Protein AF-A0A2V5XGI0-F1 (afdb_monomer)

Nearest PDB structures (foldseek):
  2g3f-assembly1_A  TM=9.863E-01  e=1.903E-21  Bacillus subtilis
  2puz-assembly1_A  TM=9.674E-01  e=2.578E-21  Agrobacterium fabrum str. C58
  2oof-assembly1_A  TM=9.465E-01  e=1.171E-21  unidentified
  6j4t-assembly1_A  TM=7.781E-01  e=1.339E-04  Arabidopsis thaliana
  6ijm-assembly1_A  TM=7.666E-01  e=9.931E-04  Arabidopsis thaliana

Secondary structure (DSSP, 8-state):
-HHHHHHTT--SEE--EE-TTSB-HHHHHHHHHHHHHTT-EE--EESSSS--SHHHHHHHHT-SEEEE-SS--HHHHHHHHHHTPEEEE-HHHHHHTT------HHHHHHTT---EE-----SSS-----HHHHHHHHHHTS---HHHHHHHHTHHHHHHTT-TTTSSS--TTS---EEEES-SSTTHHHHS-SS--EEEEEETTEEEEE---------

Radius of gyration: 18.29 Å; Cα contacts (8 Å, |Δi|>4): 440; chains: 1; bounding box: 56×33×46 Å

Foldseek 3Di:
DLLVCLVVVVAQADEDEDDPPGQALVSRLVRRVVNVVSVHAYEYAAQQPHNRVGLLSCLVSLHQEHERQLHPDPVSLVSCLVSLHAYEFALQLCVQVVHLRGHQVVVSVVSVHLYAYAQPCDDPRHVDRDLLQRLLSCCPRNVDQSVSSLQRHFLSVCVSVVRSQATRDDDPPHFPWDFDFPDPDSSVSNVDPDDGRTQFTDGSNHTPDGDHDDPDPPD

Sequence (219 aa):
MLPRVAKEKLAEFCDVFCEQGYFDIEQSKEILTAAKKLGLRLRIHADQMTNSGGAKLAAELKATTADHLEKTDERGIAAMKSARVQPVLLPGSVYALGSTCYPRAREMIEAGLAVVIATDFNPGSSPSPSMPMMLSLACTQMRMSPAEALTASTINAAYTLGRGDKIGSLEPGKLANFSIFDCEDYRELAYWFGFSQADSVYVRGERGWSGGLRPSAKN

Structure (mmCIF, N/CA/C/O backbone):
data_AF-A0A2V5XGI0-F1
#
_entry.id   AF-A0A2V5XGI0-F1
#
loop_
_atom_site.group_PDB
_atom_site.id
_atom_site.type_symbol
_atom_site.label_atom_id
_atom_site.label_alt_id
_atom_site.label_comp_id
_atom_site.label_asym_id
_atom_site.label_entity_id
_atom_site.label_seq_id
_atom_site.pdbx_PDB_ins_code
_atom_site.Cartn_x
_atom_site.Cartn_y
_atom_site.Cartn_z
_atom_site.occupancy
_atom_site.B_iso_or_equiv
_atom_site.auth_seq_id
_atom_site.auth_comp_id
_atom_site.auth_asym_id
_atom_site.auth_atom_id
_atom_site.pdbx_PDB_model_num
ATOM 1 N N . MET A 1 1 ? -18.641 16.808 7.790 1.00 92.69 1 MET A N 1
ATOM 2 C CA . MET A 1 1 ? -17.973 16.483 6.507 1.00 92.69 1 MET A CA 1
ATOM 3 C C . MET A 1 1 ? -18.502 15.187 5.885 1.00 92.69 1 MET A C 1
ATOM 5 O O . MET A 1 1 ? -19.098 15.264 4.818 1.00 92.69 1 MET A O 1
ATOM 9 N N . LEU A 1 2 ? -18.347 14.026 6.543 1.00 96.69 2 LEU A N 1
ATOM 10 C CA . LEU A 1 2 ? -18.659 12.703 5.966 1.00 96.69 2 LEU A CA 1
ATOM 11 C C . LEU A 1 2 ? -20.050 12.554 5.309 1.00 96.69 2 LEU A C 1
ATOM 13 O O . LEU A 1 2 ? -20.097 12.020 4.201 1.00 96.69 2 LEU A O 1
ATOM 17 N N . PRO A 1 3 ? -21.171 13.059 5.877 1.00 97.31 3 PRO A N 1
ATOM 18 C CA . PRO A 1 3 ? -22.481 12.917 5.231 1.00 97.31 3 PRO A CA 1
ATOM 19 C C . PRO A 1 3 ? -22.551 13.556 3.839 1.00 97.31 3 PRO A C 1
ATOM 21 O O . PRO A 1 3 ? -23.194 13.019 2.942 1.00 97.31 3 PRO A O 1
ATOM 24 N N . ARG A 1 4 ? -21.857 14.685 3.641 1.00 97.94 4 ARG A N 1
ATOM 25 C CA . ARG A 1 4 ? -21.791 15.365 2.343 1.00 97.94 4 ARG A CA 1
ATOM 26 C C . ARG A 1 4 ? -20.950 14.571 1.345 1.00 97.94 4 ARG A C 1
ATOM 28 O O . ARG A 1 4 ? -21.416 14.338 0.238 1.00 97.94 4 ARG A O 1
ATOM 35 N N . VAL A 1 5 ? -19.772 14.097 1.764 1.00 98.19 5 VAL A N 1
ATOM 36 C CA . VAL A 1 5 ? -18.878 13.249 0.948 1.00 98.19 5 VAL A CA 1
ATOM 37 C C . VAL A 1 5 ? -19.607 12.002 0.448 1.00 98.19 5 VAL A C 1
ATOM 39 O O . VAL A 1 5 ? -19.528 11.682 -0.735 1.00 98.19 5 VAL A O 1
ATOM 42 N N . ALA A 1 6 ? -20.361 11.337 1.328 1.00 97.25 6 ALA A N 1
ATOM 43 C CA . ALA A 1 6 ? -21.137 10.153 0.976 1.00 97.25 6 ALA A CA 1
ATOM 44 C C . ALA A 1 6 ? -22.306 10.483 0.033 1.00 97.25 6 ALA A C 1
ATOM 46 O O . ALA A 1 6 ? -22.467 9.832 -0.998 1.00 97.25 6 ALA A O 1
ATOM 47 N N . LYS A 1 7 ? -23.092 11.527 0.342 1.00 97.69 7 LYS A N 1
ATOM 48 C CA . LYS A 1 7 ? -24.232 11.956 -0.488 1.00 97.69 7 LYS A CA 1
ATOM 49 C C . LYS A 1 7 ? -23.800 12.345 -1.905 1.00 97.69 7 LYS A C 1
ATOM 51 O O . LYS A 1 7 ? -24.475 11.986 -2.866 1.00 97.69 7 LYS A O 1
ATOM 56 N N . GLU A 1 8 ? -22.692 13.070 -2.026 1.00 98.25 8 GLU A N 1
ATOM 57 C CA . GLU A 1 8 ? -22.145 13.549 -3.302 1.00 98.25 8 GLU A CA 1
ATOM 58 C C . GLU A 1 8 ? -21.217 12.520 -3.981 1.00 98.25 8 GLU A C 1
ATOM 60 O O . GLU A 1 8 ? -20.741 12.770 -5.083 1.00 98.2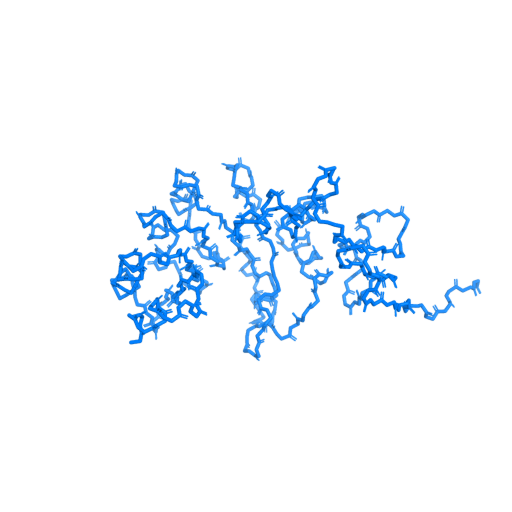5 8 GLU A O 1
ATOM 65 N N . LYS A 1 9 ? -20.990 11.348 -3.361 1.00 97.75 9 LYS A N 1
ATOM 66 C CA . LYS A 1 9 ? -20.127 10.260 -3.864 1.00 97.75 9 LYS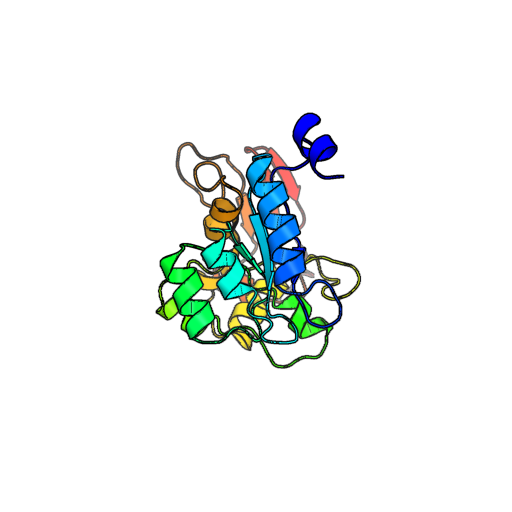 A CA 1
ATOM 67 C C . LYS A 1 9 ? -18.705 10.717 -4.214 1.00 97.75 9 LYS A C 1
ATOM 69 O O . LYS A 1 9 ? -18.132 10.284 -5.211 1.00 97.75 9 LYS A O 1
ATOM 74 N N . LEU A 1 10 ? -18.129 11.577 -3.377 1.00 98.25 10 LEU A N 1
ATOM 75 C CA . LEU A 1 10 ? -16.801 12.156 -3.611 1.00 98.25 10 LEU A CA 1
ATOM 76 C C . LEU A 1 10 ? -15.646 11.219 -3.223 1.00 98.25 10 LEU A C 1
ATOM 78 O O . LEU A 1 10 ? -14.506 11.479 -3.594 1.00 98.25 10 LEU A O 1
ATOM 82 N N . ALA A 1 11 ? -15.918 10.152 -2.469 1.00 98.19 11 ALA A N 1
ATOM 83 C CA . ALA A 1 11 ? -14.909 9.194 -2.029 1.00 98.19 11 ALA A CA 1
ATOM 84 C C . ALA A 1 11 ? -15.461 7.765 -1.995 1.00 98.19 11 ALA A C 1
ATOM 86 O O . ALA A 1 11 ? -16.641 7.542 -1.727 1.00 98.19 11 ALA A O 1
ATOM 87 N N . GLU A 1 12 ? -14.578 6.792 -2.227 1.00 98.19 12 GLU A N 1
ATOM 88 C CA . GLU A 1 12 ? -14.874 5.361 -2.075 1.00 98.19 12 GLU A CA 1
ATOM 89 C C . GLU A 1 12 ? -14.460 4.814 -0.700 1.00 98.19 12 GLU A C 1
ATOM 91 O O . GLU A 1 12 ? -14.999 3.803 -0.243 1.00 98.19 12 GLU A O 1
ATOM 96 N N . PHE A 1 13 ? -13.488 5.471 -0.062 1.00 98.56 13 PHE A N 1
ATOM 97 C CA . PHE A 1 13 ? -12.905 5.083 1.215 1.00 98.56 13 PHE A CA 1
ATOM 98 C C . PHE A 1 13 ? -12.880 6.264 2.190 1.00 98.56 13 PHE A C 1
ATOM 100 O O . PHE A 1 13 ? -12.819 7.420 1.774 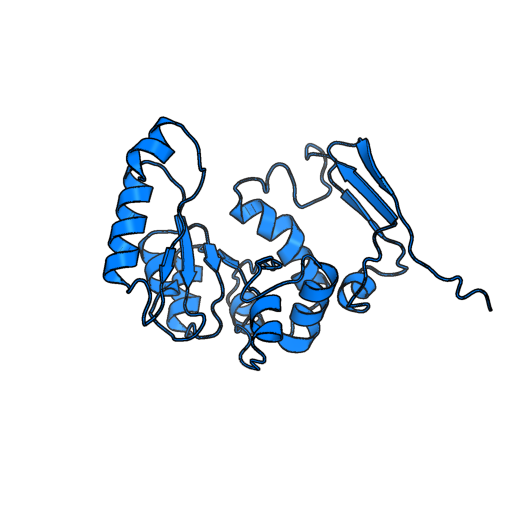1.00 98.56 13 PHE A O 1
ATOM 107 N N . CYS A 1 14 ? -12.884 5.955 3.482 1.00 98.69 14 CYS A N 1
ATOM 108 C CA . CYS A 1 14 ? -12.484 6.852 4.555 1.00 98.69 14 CYS A CA 1
ATOM 109 C C . CYS A 1 14 ? -11.223 6.293 5.211 1.00 98.69 14 CYS A C 1
ATOM 111 O O . CYS A 1 14 ? -11.145 5.087 5.451 1.00 98.69 14 CYS A O 1
ATOM 113 N N . ASP A 1 15 ? -10.283 7.177 5.511 1.00 98.69 15 ASP A N 1
ATOM 114 C CA . ASP A 1 15 ? -9.021 6.872 6.179 1.00 98.69 15 ASP A CA 1
ATOM 115 C C . ASP A 1 15 ? -8.880 7.754 7.427 1.00 98.69 15 ASP A C 1
ATOM 117 O O . ASP A 1 15 ? -9.550 8.788 7.538 1.00 98.69 15 ASP A O 1
ATOM 121 N N . VAL A 1 16 ? -8.041 7.338 8.368 1.00 98.50 16 VAL A N 1
ATOM 122 C CA . VAL A 1 16 ? -7.693 8.094 9.572 1.00 98.50 16 VAL A CA 1
ATOM 123 C C . VAL A 1 16 ? -6.250 7.798 9.956 1.00 98.50 16 VAL A C 1
ATOM 125 O O . VAL A 1 16 ? -5.774 6.673 9.809 1.00 98.50 16 VAL A O 1
ATOM 128 N N . PHE A 1 17 ? -5.567 8.811 10.481 1.00 98.62 17 PHE A N 1
ATOM 129 C CA . PHE A 1 17 ? -4.242 8.651 11.058 1.00 98.62 17 PHE A CA 1
ATOM 130 C C . PHE A 1 17 ? -4.342 8.353 12.553 1.00 98.62 17 PHE A C 1
ATOM 132 O O . PHE A 1 17 ? -4.531 9.270 13.354 1.00 98.62 17 PHE A O 1
ATOM 139 N N . CYS A 1 18 ? -4.275 7.065 12.897 1.00 98.56 18 CYS A N 1
ATOM 140 C CA . CYS A 1 18 ? -4.408 6.569 14.263 1.00 98.56 18 CYS A CA 1
ATOM 141 C C . CYS A 1 18 ? -3.032 6.473 14.925 1.00 98.56 18 CYS A C 1
ATOM 143 O O . CYS A 1 18 ? -2.321 5.478 14.758 1.00 98.56 18 CYS A O 1
ATOM 145 N N . GLU A 1 19 ? -2.666 7.503 15.680 1.00 97.75 19 GLU A N 1
ATOM 146 C CA . GLU A 1 19 ? -1.331 7.650 16.253 1.00 97.75 19 GLU A CA 1
ATOM 147 C C . GLU A 1 19 ? -1.349 8.547 17.498 1.00 97.75 19 GLU A C 1
ATOM 149 O O . GLU A 1 19 ? -2.151 9.481 17.619 1.00 97.75 19 GLU A O 1
ATOM 154 N N . GLN A 1 20 ? -0.425 8.295 18.425 1.00 94.31 20 GLN A N 1
ATOM 155 C CA . GLN A 1 20 ? -0.255 9.113 19.619 1.00 94.31 20 GLN A CA 1
ATOM 156 C C . GLN A 1 20 ? 0.053 10.573 19.244 1.00 94.31 20 GLN A C 1
ATOM 158 O O . GLN A 1 20 ? 0.993 10.863 18.510 1.00 94.31 20 GLN A O 1
ATOM 163 N N . GLY A 1 21 ? -0.731 11.510 19.787 1.00 94.75 21 GLY A N 1
ATOM 164 C CA . GLY A 1 21 ? -0.610 12.942 19.482 1.00 94.75 21 GLY A CA 1
ATOM 165 C C . GLY A 1 21 ? -1.401 13.403 18.252 1.00 94.75 21 GLY A C 1
ATOM 166 O O . GLY A 1 21 ? -1.418 14.601 17.973 1.00 94.75 21 GLY A O 1
ATOM 167 N N . TYR A 1 22 ? -2.082 12.483 17.562 1.00 96.62 22 TYR A N 1
ATOM 168 C CA . TYR A 1 22 ? -2.997 12.759 16.453 1.00 96.62 22 TYR A CA 1
ATOM 169 C C . TYR A 1 22 ? -4.412 12.301 16.831 1.00 96.62 22 TYR A C 1
ATOM 171 O O . TYR A 1 22 ? -4.952 12.807 17.815 1.00 96.62 22 TYR A O 1
ATOM 179 N N . PHE A 1 23 ? -5.018 11.367 16.088 1.00 98.25 23 PHE A N 1
ATOM 180 C CA . PHE A 1 23 ? -6.246 10.709 16.529 1.00 98.25 23 PHE A CA 1
ATOM 181 C C . PHE A 1 23 ? -5.903 9.461 17.334 1.00 98.25 23 PHE A C 1
ATOM 183 O O . PHE A 1 23 ? -5.203 8.574 16.844 1.00 98.25 23 PHE A O 1
ATOM 190 N N . ASP A 1 24 ? -6.427 9.371 18.553 1.00 97.69 24 ASP A N 1
ATOM 191 C CA . ASP A 1 24 ? -6.322 8.147 19.344 1.00 97.69 24 ASP A CA 1
ATOM 192 C C . ASP A 1 24 ? -7.250 7.035 18.807 1.00 97.69 24 ASP A C 1
ATOM 194 O O . ASP A 1 24 ? -7.963 7.199 17.808 1.00 97.69 24 ASP A O 1
ATOM 198 N N . ILE A 1 25 ? -7.229 5.870 19.459 1.00 98.00 25 ILE A N 1
ATOM 199 C CA . ILE A 1 25 ? -8.031 4.706 19.059 1.00 98.00 25 ILE A CA 1
ATOM 200 C C . ILE A 1 25 ? -9.533 4.987 19.113 1.00 98.00 25 ILE A C 1
ATOM 202 O O . ILE A 1 25 ? -10.251 4.582 18.198 1.00 98.00 25 ILE A O 1
ATOM 206 N N . GLU A 1 26 ? -10.022 5.675 20.144 1.00 98.25 26 GLU A N 1
ATOM 207 C CA . GLU A 1 26 ? -11.457 5.918 20.315 1.00 98.25 26 GLU A CA 1
ATOM 208 C C . GLU A 1 26 ? -11.960 6.940 19.290 1.00 98.25 26 GLU A C 1
ATOM 210 O O . GLU A 1 26 ? -12.985 6.718 18.640 1.00 98.25 26 GLU A O 1
ATOM 215 N N . GLN A 1 27 ? -11.187 7.999 19.046 1.00 98.56 27 GLN A N 1
ATOM 216 C CA . GLN A 1 27 ? -11.469 8.983 17.999 1.00 98.56 27 GLN A CA 1
ATOM 217 C C . GLN A 1 27 ? -11.434 8.347 16.604 1.00 98.56 27 GLN A C 1
ATOM 219 O O . GLN A 1 27 ? -12.346 8.543 15.794 1.00 98.56 27 GLN A O 1
ATOM 224 N N . SER A 1 28 ? -10.413 7.532 16.327 1.00 98.69 28 SER A N 1
ATOM 225 C CA . SER A 1 28 ? -10.293 6.793 15.065 1.00 98.69 28 SER A CA 1
ATOM 226 C C . SER A 1 28 ? -11.478 5.848 14.864 1.00 98.69 28 SER A C 1
ATOM 228 O O . SER A 1 28 ? -12.064 5.789 13.777 1.00 98.69 28 SER A O 1
ATOM 230 N N . LYS A 1 29 ? -11.894 5.150 15.925 1.00 98.75 29 LYS A N 1
ATOM 231 C CA . LYS A 1 29 ? -13.055 4.257 15.919 1.00 98.75 29 LYS A CA 1
ATOM 232 C C . LYS A 1 29 ? -14.350 5.007 15.646 1.00 98.75 29 LYS A C 1
ATOM 234 O O . LYS A 1 29 ? -15.160 4.521 14.851 1.00 98.75 29 LYS A O 1
ATOM 239 N N . GLU A 1 30 ? -14.550 6.170 16.258 1.00 98.62 30 GLU A N 1
ATOM 240 C CA . GLU A 1 30 ? -15.724 7.014 16.026 1.00 98.62 30 GLU A CA 1
ATOM 241 C C . GLU A 1 30 ? -15.818 7.433 14.550 1.00 98.62 30 GLU A C 1
ATOM 243 O O . GLU A 1 30 ? -16.843 7.187 13.900 1.00 98.62 30 GLU A O 1
ATOM 248 N N . ILE A 1 31 ? -14.728 7.980 13.997 1.00 98.62 31 ILE A N 1
ATOM 249 C CA . ILE A 1 31 ? -14.648 8.444 12.602 1.00 98.62 31 ILE A CA 1
ATOM 250 C C . ILE A 1 31 ? -14.938 7.296 11.630 1.00 98.62 31 ILE A C 1
ATOM 252 O O . ILE A 1 31 ? -15.829 7.404 10.778 1.00 98.62 31 ILE A O 1
ATOM 256 N N . LEU A 1 32 ? -14.224 6.176 11.769 1.00 98.75 32 LEU A N 1
ATOM 257 C CA . LEU A 1 32 ? -14.354 5.038 10.859 1.00 98.75 32 LEU A CA 1
ATOM 258 C C . LEU A 1 32 ? -15.720 4.351 10.993 1.00 98.75 32 LEU A C 1
ATOM 260 O O . LEU A 1 32 ? -16.306 3.935 9.991 1.00 98.75 32 LEU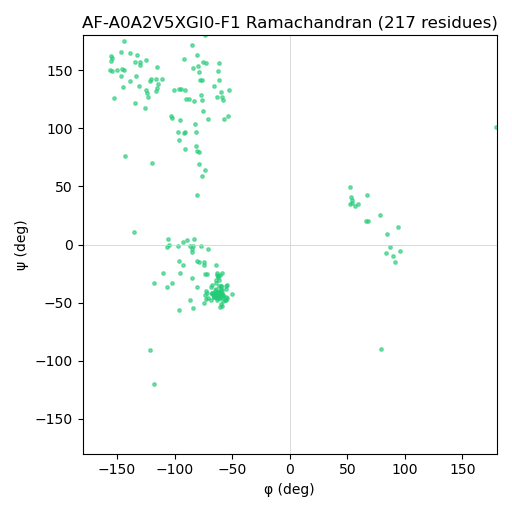 A O 1
ATOM 264 N N . THR A 1 33 ? -16.289 4.285 12.199 1.00 98.75 33 THR A N 1
ATOM 265 C CA . THR A 1 33 ? -17.646 3.754 12.403 1.00 98.75 33 THR A CA 1
ATOM 266 C C . THR A 1 33 ? -18.695 4.639 11.733 1.00 98.75 33 THR A C 1
ATOM 268 O O . THR A 1 33 ? -19.611 4.123 11.084 1.00 98.75 33 THR A O 1
ATOM 271 N N . ALA A 1 34 ? -18.570 5.965 11.844 1.00 98.56 34 ALA A N 1
ATOM 272 C CA . ALA A 1 34 ? -19.460 6.902 11.163 1.00 98.56 34 ALA A CA 1
ATOM 273 C C . ALA A 1 34 ? -19.345 6.783 9.633 1.00 98.56 34 ALA A C 1
ATOM 275 O O . ALA A 1 34 ? -20.365 6.709 8.945 1.00 98.56 34 ALA A O 1
ATOM 276 N N . ALA A 1 35 ? -18.124 6.685 9.100 1.00 98.62 35 ALA A N 1
ATOM 277 C CA . ALA A 1 35 ? -17.885 6.483 7.672 1.00 98.62 35 ALA A CA 1
ATOM 278 C C . ALA A 1 35 ? -18.487 5.165 7.159 1.00 98.62 35 ALA A C 1
ATOM 280 O O . ALA A 1 35 ? -19.165 5.151 6.128 1.00 98.62 35 ALA A O 1
ATOM 281 N N . LYS A 1 36 ? -18.321 4.076 7.918 1.00 98.44 36 LYS A N 1
ATOM 282 C CA . LYS A 1 36 ? -18.888 2.761 7.591 1.00 98.44 36 LYS A CA 1
ATOM 283 C C . LYS A 1 36 ? -20.413 2.788 7.529 1.00 98.44 36 LYS A C 1
ATOM 285 O O . LYS A 1 36 ? -20.992 2.226 6.603 1.00 98.44 36 LYS A O 1
ATOM 290 N N . LYS A 1 37 ? -21.074 3.475 8.473 1.00 98.44 37 LYS A N 1
ATOM 291 C CA . LYS A 1 37 ? -22.541 3.665 8.470 1.00 98.44 37 LYS A CA 1
ATOM 292 C C . LYS A 1 37 ? -23.038 4.411 7.228 1.00 98.44 37 LYS A C 1
ATOM 294 O O . LYS A 1 37 ? -24.177 4.212 6.821 1.00 98.44 37 LYS A O 1
ATOM 299 N N . LEU A 1 38 ? -22.190 5.241 6.623 1.00 98.44 38 LEU A N 1
ATOM 300 C CA . LEU A 1 38 ? -22.479 5.982 5.393 1.00 98.44 38 LEU A CA 1
ATOM 301 C C . LEU A 1 38 ? -22.104 5.212 4.113 1.00 98.44 38 LEU A C 1
ATOM 303 O O . LEU A 1 38 ? -22.242 5.754 3.019 1.00 98.44 38 LEU A O 1
ATOM 307 N N . GLY A 1 39 ? -21.647 3.961 4.230 1.00 98.00 39 GLY A N 1
ATOM 308 C CA . GLY A 1 39 ? -21.317 3.097 3.094 1.00 98.00 39 GLY A CA 1
ATOM 309 C C . GLY A 1 39 ? -19.913 3.290 2.516 1.00 98.00 39 GLY A C 1
ATOM 310 O O . GLY A 1 39 ? -19.613 2.718 1.470 1.00 98.00 39 GLY A O 1
ATOM 311 N N . LEU A 1 40 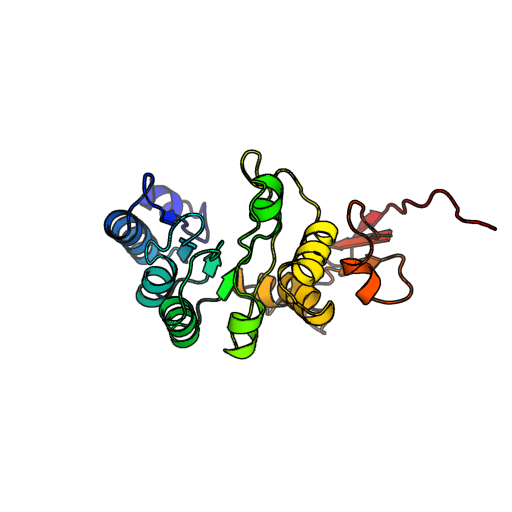? -19.043 4.063 3.175 1.00 98.56 40 LEU A N 1
ATOM 312 C CA . LEU A 1 40 ? -17.639 4.172 2.778 1.00 98.56 40 LEU A CA 1
ATOM 313 C C . LEU A 1 40 ? -16.866 2.924 3.217 1.00 98.56 40 LEU A C 1
ATOM 315 O O . LEU A 1 40 ? -17.070 2.397 4.315 1.00 98.56 40 LEU A O 1
ATOM 319 N N . ARG A 1 41 ? -15.943 2.468 2.368 1.00 98.50 41 ARG A N 1
ATOM 320 C CA . ARG A 1 41 ? -14.955 1.452 2.749 1.00 98.50 41 ARG A CA 1
ATOM 321 C C . ARG A 1 41 ? -13.922 2.077 3.688 1.00 98.50 41 ARG A C 1
ATOM 323 O O . ARG A 1 41 ? -13.732 3.288 3.673 1.00 98.50 41 ARG A O 1
ATOM 330 N N . LEU A 1 42 ? -13.259 1.276 4.513 1.00 98.81 42 LEU A N 1
ATOM 331 C CA . LEU A 1 42 ? -12.350 1.801 5.536 1.00 98.81 42 LEU A CA 1
ATOM 332 C C . LEU A 1 42 ? -10.894 1.480 5.214 1.00 98.81 42 LEU A C 1
ATOM 334 O O . LEU A 1 42 ? -10.595 0.379 4.745 1.00 98.81 42 LEU A O 1
ATOM 338 N N . ARG A 1 43 ? -10.020 2.432 5.513 1.00 98.81 43 ARG A N 1
ATOM 339 C CA . ARG A 1 43 ? -8.561 2.315 5.583 1.00 98.81 43 ARG A CA 1
ATOM 340 C C . ARG A 1 43 ? -8.099 2.968 6.886 1.00 98.81 43 ARG A C 1
ATOM 342 O O . ARG A 1 43 ? -8.894 3.662 7.527 1.00 98.81 43 ARG A O 1
ATOM 349 N N . ILE A 1 44 ? -6.876 2.684 7.308 1.00 98.88 44 ILE A N 1
ATOM 350 C CA . ILE A 1 44 ? -6.302 3.280 8.513 1.00 98.88 44 ILE A CA 1
ATOM 351 C C . ILE A 1 44 ? -4.784 3.322 8.391 1.00 98.88 44 ILE A C 1
ATOM 353 O O . ILE A 1 44 ? -4.154 2.285 8.195 1.00 98.88 44 ILE A O 1
ATOM 357 N N . HIS A 1 45 ? -4.198 4.502 8.566 1.00 98.88 45 HIS A N 1
ATOM 358 C CA . HIS A 1 45 ? -2.772 4.626 8.848 1.00 98.88 45 HIS A CA 1
ATOM 359 C C . HIS A 1 45 ? -2.555 4.225 10.307 1.00 98.88 45 HIS A C 1
ATOM 361 O O . HIS A 1 45 ? -3.092 4.861 11.222 1.00 98.88 45 HIS A O 1
ATOM 367 N N . ALA A 1 46 ? -1.836 3.126 10.508 1.00 98.62 46 ALA A N 1
ATOM 368 C CA . ALA A 1 46 ? -1.785 2.405 11.766 1.00 98.62 46 ALA A CA 1
ATOM 369 C C . ALA A 1 46 ? -0.348 2.106 12.185 1.00 98.62 46 ALA A C 1
ATOM 371 O O . ALA A 1 46 ? 0.466 1.609 11.411 1.00 98.62 46 ALA A O 1
ATOM 372 N N . ASP A 1 47 ? -0.093 2.320 13.470 1.00 98.44 47 ASP A N 1
ATOM 373 C CA . ASP A 1 47 ? 1.103 1.869 14.171 1.00 98.44 47 ASP A CA 1
ATOM 374 C C . ASP A 1 47 ? 2.440 2.293 13.516 1.00 98.44 47 ASP A C 1
ATOM 376 O O . ASP A 1 47 ? 3.396 1.513 13.477 1.00 98.44 47 ASP A O 1
ATOM 380 N N . GLN A 1 48 ? 2.506 3.515 12.978 1.00 98.38 48 GLN A N 1
ATOM 381 C CA . GLN A 1 48 ? 3.676 4.016 12.247 1.00 98.38 48 GLN A CA 1
ATOM 382 C C . GLN A 1 48 ? 4.838 4.372 13.184 1.00 98.38 48 GLN A C 1
ATOM 384 O O . GLN A 1 48 ? 5.986 3.969 12.986 1.00 98.38 48 GLN A O 1
ATOM 389 N N . MET A 1 49 ? 4.555 5.164 14.216 1.00 97.06 49 MET A N 1
ATOM 390 C CA . MET A 1 49 ? 5.547 5.671 15.165 1.00 97.06 49 MET A CA 1
ATOM 391 C C . MET A 1 49 ? 5.442 4.966 16.513 1.00 97.06 49 MET A C 1
ATOM 393 O O . MET A 1 49 ? 6.473 4.670 17.129 1.00 97.06 49 MET A O 1
ATOM 397 N N . THR A 1 50 ? 4.223 4.641 16.948 1.00 97.44 50 THR A N 1
ATOM 398 C CA . THR A 1 50 ? 3.959 3.866 18.170 1.00 97.44 50 THR A CA 1
ATOM 399 C C . THR A 1 50 ? 3.000 2.713 17.894 1.00 97.44 50 THR A C 1
ATOM 401 O O . THR A 1 50 ? 2.228 2.759 16.949 1.00 97.44 50 THR A O 1
ATOM 404 N N . ASN A 1 51 ? 3.010 1.660 18.716 1.00 97.25 51 ASN A N 1
ATOM 405 C CA . ASN A 1 51 ? 1.972 0.626 18.643 1.00 97.25 51 ASN A CA 1
ATOM 406 C C . ASN A 1 51 ? 0.706 1.134 19.351 1.00 97.25 51 ASN A C 1
ATOM 408 O O . ASN A 1 51 ? 0.464 0.807 20.514 1.00 97.25 51 ASN A O 1
ATOM 412 N N . SER A 1 52 ? -0.066 1.967 18.653 1.00 95.44 52 SER A N 1
ATOM 413 C CA . SER A 1 52 ? -1.320 2.542 19.155 1.00 95.44 52 SER A CA 1
ATOM 414 C C . SER A 1 52 ? -2.464 1.520 19.178 1.00 95.44 52 SER A C 1
ATOM 416 O O . SER A 1 52 ? -3.468 1.737 19.850 1.00 95.44 52 SER A O 1
ATOM 418 N N . GLY A 1 53 ? -2.320 0.386 18.484 1.00 97.75 53 GLY A N 1
ATOM 419 C CA . GLY A 1 53 ? -3.362 -0.633 18.336 1.00 97.75 53 GLY A CA 1
ATOM 420 C C . GLY A 1 53 ? -4.193 -0.464 17.062 1.00 97.75 53 GLY A C 1
ATOM 421 O O . GLY A 1 53 ? -5.252 -1.089 16.935 1.00 97.75 53 GLY A O 1
ATOM 422 N N . GLY A 1 54 ? -3.713 0.337 16.104 1.00 98.56 54 GLY A N 1
ATOM 423 C CA . GLY A 1 54 ? -4.416 0.648 14.861 1.00 98.56 54 GLY A CA 1
ATOM 424 C C . GLY A 1 54 ? -4.691 -0.601 14.023 1.00 98.56 54 GLY A C 1
ATOM 425 O O . GLY A 1 54 ? -5.807 -0.777 13.536 1.00 98.56 54 GLY A O 1
ATOM 426 N N . ALA A 1 55 ? -3.744 -1.545 13.950 1.00 98.75 55 ALA A N 1
ATOM 427 C CA . ALA A 1 55 ? -3.952 -2.814 13.245 1.00 98.75 55 ALA A CA 1
ATOM 428 C C . ALA A 1 55 ? -5.101 -3.655 13.844 1.00 98.75 55 ALA A C 1
ATOM 430 O O . ALA A 1 55 ? -5.853 -4.315 13.121 1.00 98.75 55 ALA A O 1
ATOM 431 N N . LYS A 1 56 ? -5.274 -3.618 15.173 1.00 98.81 56 LYS A N 1
ATOM 432 C CA . LYS A 1 56 ? -6.358 -4.334 15.871 1.00 98.81 56 LYS A CA 1
ATOM 433 C C . LYS A 1 56 ? -7.702 -3.650 15.630 1.00 98.81 56 LYS A C 1
ATOM 435 O O . LYS A 1 56 ? -8.685 -4.339 15.364 1.00 98.81 56 LYS A O 1
ATOM 440 N N . LEU A 1 57 ? -7.733 -2.316 15.640 1.00 98.81 57 LEU A N 1
ATOM 441 C CA . LEU A 1 57 ? -8.927 -1.546 15.288 1.00 98.81 57 LEU A CA 1
ATOM 442 C C . LEU A 1 57 ? -9.341 -1.777 13.824 1.00 98.81 57 LEU A C 1
ATOM 444 O O . LEU A 1 57 ? -10.526 -1.970 13.539 1.00 98.81 57 LEU A O 1
ATOM 448 N N . ALA A 1 58 ? -8.373 -1.834 12.905 1.00 98.88 58 ALA A N 1
ATOM 449 C CA . ALA A 1 58 ? -8.604 -2.182 11.504 1.00 98.88 58 ALA A CA 1
ATOM 450 C C . ALA A 1 58 ? -9.329 -3.531 11.387 1.00 98.88 58 ALA A C 1
ATOM 452 O O . ALA A 1 58 ? -10.324 -3.655 10.669 1.00 98.88 58 ALA A O 1
ATOM 453 N N . ALA A 1 59 ? -8.862 -4.533 12.137 1.00 98.81 59 ALA A N 1
ATOM 454 C CA . ALA A 1 59 ? -9.469 -5.856 12.179 1.00 98.81 59 ALA A CA 1
ATOM 455 C C . ALA A 1 59 ? -10.879 -5.838 12.791 1.00 98.81 59 ALA A C 1
ATOM 457 O O . ALA A 1 59 ? -11.802 -6.412 12.206 1.00 98.81 59 ALA A O 1
ATOM 458 N N . GLU A 1 60 ? -11.074 -5.140 13.916 1.00 98.69 60 GLU A N 1
ATOM 459 C CA . GLU A 1 60 ? -12.380 -4.984 14.573 1.00 98.69 60 GLU A CA 1
ATOM 460 C C . GLU A 1 60 ? -13.423 -4.403 13.605 1.00 98.69 60 GLU A C 1
ATOM 462 O O . GLU A 1 60 ? -14.532 -4.928 13.454 1.00 98.69 60 GLU A O 1
ATOM 467 N N . LEU A 1 61 ? -13.051 -3.340 12.891 1.00 98.69 61 LEU A N 1
ATOM 468 C CA . LEU A 1 61 ? -13.945 -2.648 11.969 1.00 98.69 61 LEU A CA 1
ATOM 469 C C . LEU A 1 61 ? -14.014 -3.298 10.583 1.00 98.69 61 LEU A C 1
ATOM 471 O O . LEU A 1 61 ? -14.820 -2.854 9.756 1.00 98.69 61 LEU A O 1
ATOM 475 N N . LYS A 1 62 ? -13.255 -4.376 10.341 1.00 98.50 62 LYS A N 1
ATOM 476 C CA . LYS A 1 62 ? -13.106 -5.031 9.031 1.00 98.50 62 LYS A CA 1
ATOM 477 C C . LYS A 1 62 ? -12.720 -4.022 7.947 1.00 98.50 62 LYS A C 1
ATOM 479 O O . LYS A 1 62 ? -13.382 -3.923 6.910 1.00 98.50 62 LYS A O 1
ATOM 484 N N . ALA A 1 63 ? -11.701 -3.218 8.235 1.00 98.81 63 ALA A N 1
ATOM 485 C CA . ALA A 1 63 ? -11.122 -2.307 7.266 1.00 98.81 63 ALA A CA 1
ATOM 486 C C . ALA A 1 63 ? -10.539 -3.073 6.074 1.00 98.81 63 ALA A C 1
ATOM 488 O O . ALA A 1 63 ? -10.228 -4.259 6.156 1.00 98.81 63 ALA A O 1
ATOM 489 N N . THR A 1 64 ? -10.428 -2.395 4.937 1.00 98.81 64 THR A N 1
ATOM 490 C CA . THR A 1 64 ? -9.821 -2.982 3.739 1.00 98.81 64 THR A CA 1
ATOM 491 C C . THR A 1 64 ? -8.310 -3.080 3.900 1.00 98.81 64 THR A C 1
ATOM 493 O O . THR A 1 64 ? -7.727 -4.119 3.591 1.00 98.81 64 THR A O 1
ATOM 496 N N . THR A 1 65 ? -7.688 -2.025 4.426 1.00 98.88 65 THR A N 1
ATOM 497 C CA . THR A 1 65 ? -6.247 -1.979 4.672 1.00 98.88 65 THR A CA 1
ATOM 498 C C . THR A 1 65 ? -5.924 -1.419 6.046 1.00 98.88 65 THR A C 1
ATOM 500 O O . THR A 1 65 ? -6.742 -0.711 6.641 1.00 98.88 65 THR A O 1
ATOM 503 N N . ALA A 1 66 ? -4.740 -1.782 6.528 1.00 98.88 66 ALA A N 1
ATOM 504 C CA . ALA A 1 66 ? -4.015 -1.046 7.547 1.00 98.88 66 ALA A CA 1
ATOM 505 C C . ALA A 1 66 ? -2.629 -0.725 6.975 1.00 98.88 66 ALA A C 1
ATOM 507 O O . ALA A 1 66 ? -1.970 -1.604 6.411 1.00 98.88 66 ALA A O 1
ATOM 508 N N . ASP A 1 67 ? -2.232 0.532 7.072 1.00 98.88 67 ASP A N 1
ATOM 509 C CA . ASP A 1 67 ? -1.134 1.122 6.316 1.00 98.88 67 ASP A CA 1
ATOM 510 C C . ASP A 1 67 ? -0.022 1.527 7.309 1.00 98.88 67 ASP A C 1
ATOM 512 O O . ASP A 1 67 ? -0.347 1.792 8.465 1.00 98.88 67 ASP A O 1
ATOM 516 N N . HIS A 1 68 ? 1.252 1.567 6.889 1.00 98.75 68 HIS A N 1
ATOM 517 C CA . HIS A 1 68 ? 2.461 1.752 7.730 1.00 98.75 68 HIS A CA 1
ATOM 518 C C . HIS A 1 68 ? 2.932 0.488 8.477 1.00 98.75 68 HIS A C 1
ATOM 520 O O . HIS A 1 68 ? 3.678 -0.311 7.897 1.00 98.75 68 HIS A O 1
ATOM 526 N N . LEU A 1 69 ? 2.450 0.252 9.704 1.00 98.81 69 LEU A N 1
ATOM 527 C CA . LEU A 1 69 ? 2.654 -0.973 10.499 1.00 98.81 69 LEU A CA 1
ATOM 528 C C . LEU A 1 69 ? 4.086 -1.252 11.008 1.00 98.81 69 LEU A C 1
ATOM 530 O O . LEU A 1 69 ? 4.415 -2.392 11.360 1.00 98.81 69 LEU A O 1
ATOM 534 N N . GLU A 1 70 ? 4.952 -0.245 11.084 1.00 98.62 70 GLU A N 1
ATOM 535 C CA . GLU A 1 70 ? 6.333 -0.344 11.579 1.00 98.62 70 GLU A CA 1
ATOM 536 C C . GLU A 1 70 ? 6.389 -0.841 13.032 1.00 98.62 70 GLU A C 1
ATOM 538 O O . GLU A 1 70 ? 7.304 -1.584 13.401 1.00 98.62 70 GLU A O 1
ATOM 543 N N . LYS A 1 71 ? 5.420 -0.443 13.867 1.00 98.62 71 LYS A N 1
ATOM 544 C CA . LYS A 1 71 ? 5.343 -0.801 15.294 1.00 98.62 71 LYS A CA 1
ATOM 545 C C . LYS A 1 71 ? 4.297 -1.858 15.622 1.00 98.62 71 LYS A C 1
ATOM 547 O O . LYS A 1 71 ? 4.178 -2.235 16.789 1.00 98.62 71 LYS A O 1
ATOM 552 N N . THR A 1 72 ? 3.549 -2.358 14.641 1.00 98.62 72 THR A N 1
ATOM 553 C CA . THR A 1 72 ? 2.526 -3.383 14.877 1.00 98.62 72 THR A CA 1
ATOM 554 C C . THR A 1 72 ? 3.145 -4.648 15.472 1.00 98.62 72 THR A C 1
ATOM 556 O O . THR A 1 72 ? 4.117 -5.180 14.934 1.00 98.62 72 THR A O 1
ATOM 559 N N . ASP A 1 73 ? 2.548 -5.163 16.552 1.00 98.31 73 ASP A N 1
ATOM 560 C CA . ASP A 1 73 ? 2.941 -6.407 17.232 1.00 98.31 73 ASP A CA 1
ATOM 561 C C . ASP A 1 73 ? 2.326 -7.677 16.600 1.00 98.31 73 ASP A C 1
ATOM 563 O O . ASP A 1 73 ? 1.501 -7.625 15.687 1.00 98.31 73 ASP A O 1
ATOM 567 N N . GLU A 1 74 ? 2.770 -8.856 17.050 1.00 98.44 74 GLU A N 1
ATOM 568 C CA . GLU A 1 74 ? 2.295 -10.171 16.573 1.00 98.44 74 GLU A CA 1
ATOM 569 C C . GLU A 1 74 ? 0.770 -10.314 16.687 1.00 98.44 74 GLU A C 1
ATOM 571 O O . GLU A 1 74 ? 0.114 -10.901 15.824 1.00 98.44 74 GLU A O 1
ATOM 576 N N . ARG A 1 75 ? 0.179 -9.725 17.734 1.00 98.56 75 ARG A N 1
ATOM 577 C CA . ARG A 1 75 ? -1.272 -9.753 17.954 1.00 98.56 75 ARG A CA 1
ATOM 578 C C . ARG A 1 75 ? -2.000 -8.918 16.900 1.00 98.56 75 ARG A C 1
ATOM 580 O O . ARG A 1 75 ? -3.079 -9.313 16.468 1.00 98.56 75 ARG A O 1
ATOM 587 N N . GLY A 1 76 ? -1.429 -7.790 16.479 1.00 98.69 76 GLY A N 1
ATOM 588 C CA . GLY A 1 76 ? -1.934 -6.973 15.377 1.00 98.69 76 GLY A CA 1
ATOM 589 C C . GLY A 1 76 ? -1.859 -7.701 14.035 1.00 98.69 76 GLY A C 1
ATOM 590 O O . GLY A 1 76 ? -2.854 -7.738 13.313 1.00 98.69 76 GLY A O 1
ATOM 591 N N . ILE A 1 77 ? -0.738 -8.372 13.743 1.00 98.81 77 ILE A N 1
ATOM 592 C CA . ILE A 1 77 ? -0.590 -9.222 12.545 1.00 98.81 77 ILE A CA 1
ATOM 593 C C . ILE A 1 77 ? -1.653 -10.331 12.530 1.00 98.81 77 ILE A C 1
ATOM 595 O O . ILE A 1 77 ? -2.370 -10.496 11.539 1.00 98.81 77 ILE A O 1
ATOM 599 N N . ALA A 1 78 ? -1.815 -11.049 13.644 1.00 98.81 78 ALA A N 1
ATOM 600 C CA . ALA A 1 78 ? -2.817 -12.104 13.772 1.00 98.81 78 ALA A CA 1
ATOM 601 C C . ALA A 1 78 ? -4.254 -11.573 13.608 1.00 98.81 78 ALA A C 1
ATOM 603 O O . ALA A 1 78 ? -5.078 -12.199 12.932 1.00 98.81 78 ALA A O 1
ATOM 604 N N . ALA A 1 79 ? -4.555 -10.401 14.176 1.00 98.81 79 ALA A N 1
ATOM 605 C CA . ALA A 1 79 ? -5.859 -9.758 14.041 1.00 98.81 79 ALA A CA 1
ATOM 606 C C . ALA A 1 79 ? -6.163 -9.397 12.579 1.00 98.81 79 ALA A C 1
ATOM 608 O O . ALA A 1 79 ? -7.229 -9.758 12.071 1.00 98.81 79 ALA A O 1
ATOM 609 N N . MET A 1 80 ? -5.212 -8.767 11.877 1.00 98.75 80 MET A N 1
ATOM 610 C CA . MET A 1 80 ? -5.351 -8.455 10.450 1.00 98.75 80 MET A CA 1
ATOM 611 C C . MET A 1 80 ? -5.595 -9.717 9.621 1.00 98.75 80 MET A C 1
ATOM 613 O O . MET A 1 80 ? -6.503 -9.740 8.788 1.00 98.75 80 MET A O 1
ATOM 617 N N . LYS A 1 81 ? -4.847 -10.796 9.891 1.00 98.62 81 LYS A N 1
ATOM 618 C CA . LYS A 1 81 ? -4.998 -12.070 9.175 1.00 98.62 81 LYS A CA 1
ATOM 619 C C . LYS A 1 81 ? -6.391 -12.662 9.362 1.00 98.62 81 LYS A C 1
ATOM 621 O O . LYS A 1 81 ? -7.018 -13.057 8.378 1.00 98.62 81 LYS A O 1
ATOM 626 N N . SER A 1 82 ? -6.882 -12.686 10.599 1.00 98.50 82 SER A N 1
ATOM 627 C CA . SER A 1 82 ? -8.218 -13.189 10.936 1.00 98.50 82 SER A CA 1
ATOM 628 C C . SER A 1 82 ? -9.327 -12.384 10.244 1.00 98.50 82 SER A C 1
ATOM 630 O O . SER A 1 82 ? -10.248 -12.952 9.653 1.00 98.50 82 SER A O 1
ATOM 632 N N . ALA A 1 83 ? -9.203 -11.055 10.241 1.00 98.50 83 ALA A N 1
ATOM 633 C CA . ALA A 1 83 ? -10.193 -10.151 9.660 1.00 98.50 83 ALA A CA 1
ATOM 634 C C . ALA A 1 83 ? -10.037 -9.918 8.145 1.00 98.50 83 ALA A C 1
ATOM 636 O O . ALA A 1 83 ? -10.888 -9.256 7.552 1.00 98.50 83 ALA A O 1
ATOM 637 N N . ARG A 1 84 ? -8.996 -10.483 7.514 1.00 98.00 84 ARG A N 1
ATOM 638 C CA . ARG A 1 84 ? -8.631 -10.273 6.099 1.00 98.00 84 ARG A CA 1
ATOM 639 C C . ARG A 1 84 ? -8.329 -8.806 5.757 1.00 98.00 84 ARG A C 1
ATOM 641 O O . ARG A 1 84 ? -8.612 -8.363 4.647 1.00 98.00 84 ARG A O 1
ATOM 648 N N . VAL A 1 85 ? -7.738 -8.078 6.701 1.00 98.81 85 VAL A N 1
ATOM 649 C CA . VAL A 1 85 ? -7.199 -6.730 6.470 1.00 98.81 85 VAL A CA 1
ATOM 650 C C . VAL A 1 85 ? -5.867 -6.870 5.737 1.00 98.81 85 VAL A C 1
ATOM 652 O O . VAL A 1 85 ? -5.008 -7.644 6.165 1.00 98.81 85 VAL A O 1
ATOM 655 N N . GLN A 1 86 ? -5.689 -6.153 4.629 1.00 98.62 86 GLN A N 1
ATOM 656 C CA . GLN A 1 86 ? -4.444 -6.205 3.861 1.00 98.62 86 GLN A CA 1
ATOM 657 C C . GLN A 1 86 ? -3.432 -5.182 4.404 1.00 98.62 86 GLN A C 1
ATOM 659 O O . GLN A 1 86 ? -3.767 -3.998 4.474 1.00 98.62 86 GLN A O 1
ATOM 664 N N . PRO A 1 87 ? -2.209 -5.597 4.773 1.00 98.88 87 PRO A N 1
ATOM 665 C CA . PRO A 1 87 ? -1.184 -4.668 5.226 1.00 98.88 87 PRO A CA 1
ATOM 666 C C . PRO A 1 87 ? -0.569 -3.921 4.036 1.00 98.88 87 PRO A C 1
ATOM 668 O O . PRO A 1 87 ? -0.059 -4.550 3.103 1.00 98.88 87 PRO A O 1
ATOM 671 N N . VAL A 1 88 ? -0.605 -2.589 4.075 1.00 98.94 88 VAL A N 1
ATOM 672 C CA . VAL A 1 88 ? 0.048 -1.703 3.099 1.00 98.94 88 VAL A CA 1
ATOM 673 C C . VAL A 1 88 ? 1.314 -1.144 3.732 1.00 98.94 88 VAL A C 1
ATOM 675 O O . VAL A 1 88 ? 1.267 -0.352 4.666 1.00 98.94 88 VAL A O 1
ATOM 678 N N . LEU A 1 89 ? 2.464 -1.580 3.237 1.00 98.94 89 LEU A N 1
ATOM 679 C CA . LEU A 1 89 ? 3.762 -1.230 3.796 1.00 98.94 89 LEU A CA 1
ATOM 680 C C . LEU A 1 89 ? 4.392 -0.122 2.955 1.00 98.94 89 LEU A C 1
ATOM 682 O O . LEU A 1 89 ? 4.414 -0.193 1.721 1.00 98.94 89 LEU A O 1
ATOM 686 N N . LEU A 1 90 ? 4.895 0.901 3.641 1.00 98.81 90 LEU A N 1
ATOM 687 C CA . LEU A 1 90 ? 5.278 2.184 3.053 1.00 98.81 90 LEU A CA 1
ATOM 688 C C . LEU A 1 90 ? 6.777 2.445 3.290 1.00 98.81 90 LEU A C 1
ATOM 690 O O . LEU A 1 90 ? 7.153 3.300 4.084 1.00 98.81 90 LEU A O 1
ATOM 694 N N . PRO A 1 91 ? 7.686 1.697 2.636 1.00 98.62 91 PRO A N 1
ATOM 695 C CA . PRO A 1 91 ? 9.116 1.778 2.940 1.00 98.62 91 PRO A CA 1
ATOM 696 C C . PRO A 1 91 ? 9.733 3.153 2.654 1.00 98.62 91 PRO A C 1
ATOM 698 O O . PRO A 1 91 ? 10.728 3.518 3.280 1.00 98.62 91 PRO A O 1
ATOM 701 N N . GLY A 1 92 ? 9.149 3.919 1.726 1.00 98.25 92 GLY A N 1
ATOM 702 C CA . GLY A 1 92 ? 9.585 5.277 1.412 1.00 98.25 92 GLY A CA 1
ATOM 703 C C . GLY A 1 92 ? 9.514 6.213 2.617 1.00 98.25 92 GLY A C 1
ATOM 704 O O . GLY A 1 92 ? 10.452 6.983 2.827 1.00 98.25 92 GLY A O 1
ATOM 705 N N . SER A 1 93 ? 8.476 6.082 3.456 1.00 98.44 93 SER A N 1
ATOM 706 C CA . SER A 1 93 ? 8.342 6.908 4.658 1.00 98.44 93 SER A CA 1
ATOM 707 C C . SER A 1 93 ? 9.412 6.595 5.692 1.00 98.44 93 SER A C 1
ATOM 709 O O . SER A 1 93 ? 10.004 7.500 6.272 1.00 98.44 93 SER A O 1
ATOM 711 N N . VAL A 1 94 ? 9.714 5.311 5.890 1.00 98.56 94 VAL A N 1
ATOM 712 C CA . VAL A 1 94 ? 10.769 4.873 6.815 1.00 98.56 94 VAL A CA 1
ATOM 713 C C . VAL A 1 94 ? 12.123 5.439 6.386 1.00 98.56 94 VAL A C 1
ATOM 715 O O . VAL A 1 94 ? 12.846 6.001 7.210 1.00 98.56 94 VAL A O 1
ATOM 718 N N . TYR A 1 95 ? 12.428 5.349 5.087 1.00 98.12 95 TYR A N 1
ATOM 719 C CA . TYR A 1 95 ? 13.660 5.875 4.505 1.00 98.12 95 TYR A CA 1
ATOM 720 C C . TYR A 1 95 ? 13.790 7.392 4.686 1.00 98.12 95 TYR A C 1
ATOM 722 O O . TYR A 1 95 ? 14.795 7.866 5.214 1.00 98.12 95 TYR A O 1
ATOM 730 N N . ALA A 1 96 ? 12.784 8.160 4.265 1.00 97.81 96 ALA A N 1
ATOM 731 C CA . ALA A 1 96 ? 12.866 9.619 4.270 1.00 97.81 96 ALA A CA 1
ATOM 732 C C . ALA A 1 96 ? 12.806 10.222 5.686 1.00 97.81 96 ALA A C 1
ATOM 734 O O . ALA A 1 96 ? 13.392 11.277 5.916 1.00 97.81 96 ALA A O 1
ATOM 735 N N . LEU A 1 97 ? 12.204 9.522 6.654 1.00 97.62 97 LEU A N 1
ATOM 736 C CA . LEU A 1 97 ? 12.283 9.875 8.077 1.00 97.62 97 LEU A CA 1
ATOM 737 C C . LEU A 1 97 ? 13.627 9.495 8.731 1.00 97.62 97 LEU A C 1
ATOM 739 O O . LEU A 1 97 ? 13.815 9.745 9.921 1.00 97.62 97 LEU A O 1
ATOM 743 N N . GLY A 1 98 ? 14.559 8.875 7.996 1.00 97.69 98 GLY A N 1
ATOM 744 C CA . GLY A 1 98 ? 15.849 8.424 8.532 1.00 97.69 98 GLY A CA 1
ATOM 745 C C . GLY A 1 98 ? 15.726 7.295 9.561 1.00 97.69 98 GLY A C 1
ATOM 746 O O . GLY A 1 98 ? 16.633 7.086 10.368 1.00 97.69 98 GLY A O 1
ATOM 747 N N . SER A 1 99 ? 14.600 6.579 9.561 1.00 97.50 99 SER A N 1
ATOM 748 C CA . SER A 1 99 ? 14.332 5.475 10.478 1.00 97.50 99 SER A CA 1
ATOM 749 C C . SER A 1 99 ? 14.951 4.174 9.963 1.00 97.50 99 SER A C 1
ATOM 751 O O . SER A 1 99 ? 15.091 3.943 8.764 1.00 97.50 99 SER A O 1
ATOM 753 N N . THR A 1 100 ? 15.292 3.282 10.889 1.00 96.62 100 THR A N 1
ATOM 754 C CA . THR A 1 100 ? 15.733 1.907 10.594 1.00 96.62 100 THR A CA 1
ATOM 755 C C . THR A 1 100 ? 14.665 0.865 10.930 1.00 96.62 100 THR A C 1
ATOM 757 O O . THR A 1 100 ? 14.858 -0.329 10.709 1.00 96.62 100 THR A O 1
ATOM 760 N N . CYS A 1 101 ? 13.523 1.301 11.467 1.00 98.19 101 CYS A N 1
ATOM 761 C CA . CYS A 1 101 ? 12.434 0.434 11.897 1.00 98.19 101 CYS A CA 1
ATOM 762 C C . CYS A 1 101 ? 11.448 0.217 10.745 1.00 98.19 101 CYS A C 1
ATOM 764 O O . CYS A 1 101 ? 10.431 0.897 10.671 1.00 98.19 101 CYS A O 1
ATOM 766 N N . TYR A 1 102 ? 11.756 -0.715 9.845 1.00 98.75 102 TYR A N 1
ATOM 767 C CA . TYR A 1 102 ? 10.845 -1.109 8.767 1.00 98.75 102 TYR A CA 1
ATOM 768 C C . TYR A 1 102 ? 9.753 -2.076 9.265 1.00 98.75 102 TYR A C 1
ATOM 770 O O . TYR A 1 102 ? 9.996 -2.825 10.217 1.00 98.75 102 TYR A O 1
ATOM 778 N N . PRO A 1 103 ? 8.574 -2.128 8.613 1.00 98.31 103 PRO A N 1
ATOM 779 C CA . PRO A 1 103 ? 7.529 -3.082 8.967 1.00 98.31 103 PRO A CA 1
ATOM 780 C C . PRO A 1 103 ? 7.983 -4.533 8.782 1.00 98.31 103 PRO A C 1
ATOM 782 O O . PRO A 1 103 ? 8.768 -4.856 7.884 1.00 98.31 103 PRO A O 1
ATOM 785 N N . ARG A 1 104 ? 7.437 -5.438 9.602 1.00 98.44 104 ARG A N 1
ATOM 786 C CA . ARG A 1 104 ? 7.792 -6.871 9.646 1.00 98.44 104 ARG A CA 1
ATOM 787 C C . ARG A 1 104 ? 7.193 -7.664 8.470 1.00 98.44 104 ARG A C 1
ATOM 789 O O . ARG A 1 104 ? 6.433 -8.610 8.661 1.00 98.44 104 ARG A O 1
ATOM 796 N N . ALA A 1 105 ? 7.536 -7.283 7.238 1.00 98.75 105 ALA A N 1
ATOM 797 C CA . ALA A 1 105 ? 6.946 -7.837 6.016 1.00 98.75 105 ALA A CA 1
ATOM 798 C C . ALA A 1 105 ? 7.115 -9.355 5.896 1.00 98.75 105 ALA A C 1
ATOM 800 O O . ALA A 1 105 ? 6.155 -10.045 5.565 1.00 98.75 105 ALA A O 1
ATOM 801 N N . ARG A 1 106 ? 8.311 -9.881 6.200 1.00 98.50 106 ARG A N 1
ATOM 802 C CA . ARG A 1 106 ? 8.587 -11.325 6.162 1.00 98.50 106 ARG A CA 1
ATOM 803 C C . ARG A 1 106 ? 7.618 -12.113 7.046 1.00 98.50 106 ARG A C 1
ATOM 805 O O . ARG A 1 106 ? 6.998 -13.052 6.565 1.00 98.50 106 ARG A O 1
ATOM 812 N N . GLU A 1 107 ? 7.419 -11.662 8.281 1.00 98.56 107 GLU A N 1
ATOM 813 C CA . GLU A 1 107 ? 6.490 -12.278 9.234 1.00 98.56 107 GLU A CA 1
ATOM 814 C C . GLU A 1 107 ? 5.033 -12.187 8.758 1.00 98.56 107 GLU A C 1
ATOM 816 O O . GLU A 1 107 ? 4.291 -13.164 8.827 1.00 98.56 107 GLU A O 1
ATOM 821 N N . MET A 1 108 ? 4.617 -11.040 8.205 1.00 98.81 108 MET A N 1
ATOM 822 C CA . MET A 1 108 ? 3.271 -10.885 7.641 1.00 98.81 108 MET A CA 1
ATOM 823 C C . MET A 1 108 ? 3.025 -11.839 6.462 1.00 98.81 108 MET A C 1
ATOM 825 O O . MET A 1 108 ? 1.958 -12.452 6.380 1.00 98.81 108 MET A O 1
ATOM 829 N N . ILE A 1 109 ? 4.004 -11.987 5.566 1.00 98.81 109 ILE A N 1
ATOM 830 C CA . ILE A 1 109 ? 3.921 -12.898 4.415 1.00 98.81 109 ILE A CA 1
ATOM 831 C C . ILE A 1 109 ? 3.861 -14.355 4.885 1.00 98.81 109 ILE A C 1
ATOM 833 O O . ILE A 1 109 ? 3.008 -15.105 4.414 1.00 98.81 109 ILE A O 1
ATOM 837 N N . GLU A 1 110 ? 4.703 -14.751 5.841 1.00 98.50 110 GLU A N 1
ATOM 838 C CA . GLU A 1 110 ? 4.708 -16.105 6.417 1.00 98.50 110 GLU A CA 1
ATOM 839 C C . GLU A 1 110 ? 3.406 -16.425 7.168 1.00 98.50 110 GLU A C 1
ATOM 841 O O . GLU A 1 110 ? 2.907 -17.549 7.095 1.00 98.50 110 GLU A O 1
ATOM 846 N N . ALA A 1 111 ? 2.776 -15.424 7.793 1.00 98.31 111 ALA A N 1
ATOM 847 C CA . ALA A 1 111 ? 1.426 -15.532 8.356 1.00 98.31 111 ALA A CA 1
ATOM 848 C C . ALA A 1 111 ? 0.315 -15.614 7.280 1.00 98.31 111 ALA A C 1
ATOM 850 O O . ALA A 1 111 ? -0.873 -15.770 7.592 1.00 98.31 111 ALA A O 1
ATOM 851 N N . GLY A 1 112 ? 0.671 -15.501 5.999 1.00 98.31 112 GLY A N 1
ATOM 852 C CA . GLY A 1 112 ? -0.230 -15.591 4.856 1.00 98.31 112 GLY A CA 1
ATOM 853 C C . GLY A 1 112 ? -1.045 -14.322 4.602 1.00 98.31 112 GLY A C 1
ATOM 854 O O . GLY A 1 112 ? -2.160 -14.423 4.076 1.00 98.31 112 GLY A O 1
ATOM 855 N N . LEU A 1 113 ? -0.571 -13.148 5.024 1.00 98.69 113 LEU A N 1
ATOM 856 C CA . LEU A 1 113 ? -1.172 -11.868 4.644 1.00 98.69 113 LEU A CA 1
ATOM 857 C C . LEU A 1 113 ? -0.757 -11.477 3.222 1.00 98.69 113 LEU A C 1
ATOM 859 O O . LEU A 1 113 ? 0.394 -11.637 2.821 1.00 98.69 113 LEU A O 1
ATOM 863 N N . ALA A 1 114 ? -1.694 -10.901 2.469 1.00 98.38 114 ALA A N 1
ATOM 864 C CA . ALA A 1 114 ? -1.415 -10.319 1.161 1.00 98.38 114 ALA A CA 1
ATOM 865 C C . ALA A 1 114 ? -0.840 -8.904 1.334 1.00 98.38 114 ALA A C 1
ATOM 867 O O . ALA A 1 114 ? -1.588 -7.925 1.308 1.00 98.38 114 ALA A O 1
ATOM 868 N N . VAL A 1 115 ? 0.477 -8.822 1.550 1.00 98.88 115 VAL A N 1
ATOM 869 C CA . VAL A 1 115 ? 1.223 -7.560 1.690 1.00 98.88 115 VAL A CA 1
ATOM 870 C C . VAL A 1 115 ? 1.136 -6.717 0.423 1.00 98.88 115 VAL A C 1
ATOM 872 O O . VAL A 1 115 ? 1.189 -7.243 -0.690 1.00 98.88 115 VAL A O 1
ATOM 875 N N . VAL A 1 116 ? 1.022 -5.404 0.603 1.00 98.94 116 VAL A N 1
ATOM 876 C CA . VAL A 1 116 ? 0.991 -4.393 -0.454 1.00 98.94 116 VAL A CA 1
ATOM 877 C C . VAL A 1 116 ? 2.150 -3.425 -0.260 1.00 98.94 116 VAL A C 1
ATOM 879 O O . VAL A 1 116 ? 2.483 -3.090 0.872 1.00 98.94 116 VAL A O 1
ATOM 882 N N . ILE A 1 117 ? 2.754 -2.973 -1.359 1.00 98.88 117 ILE A N 1
ATOM 883 C CA . ILE A 1 117 ? 3.786 -1.928 -1.356 1.00 98.88 117 ILE A CA 1
ATOM 884 C C . ILE A 1 117 ? 3.257 -0.717 -2.117 1.00 98.88 117 ILE A C 1
ATOM 886 O O . ILE A 1 117 ? 2.753 -0.861 -3.233 1.00 98.88 117 ILE A O 1
ATOM 890 N N . ALA A 1 118 ? 3.402 0.467 -1.527 1.00 98.69 118 ALA A N 1
ATOM 891 C CA . ALA A 1 118 ? 3.080 1.742 -2.157 1.00 98.69 118 ALA A CA 1
ATOM 892 C C . ALA A 1 118 ? 4.151 2.797 -1.840 1.00 98.69 118 ALA A C 1
ATOM 894 O O . ALA A 1 118 ? 4.974 2.618 -0.943 1.00 98.69 118 ALA A O 1
ATOM 895 N N . THR A 1 119 ? 4.150 3.894 -2.601 1.00 98.50 119 THR A N 1
ATOM 896 C CA . THR A 1 119 ? 5.101 5.002 -2.419 1.00 98.50 119 THR A CA 1
ATOM 897 C C . THR A 1 119 ? 4.821 5.850 -1.196 1.00 98.50 119 THR A C 1
ATOM 899 O O . THR A 1 119 ? 5.746 6.498 -0.720 1.00 98.50 119 THR A O 1
ATOM 902 N N . ASP A 1 120 ? 3.570 5.889 -0.731 1.00 98.44 120 ASP A N 1
ATOM 903 C CA . ASP A 1 120 ? 3.102 6.924 0.198 1.00 98.44 120 ASP A CA 1
ATOM 904 C C . ASP A 1 120 ? 3.408 8.339 -0.326 1.00 98.44 120 ASP A C 1
ATOM 906 O O . ASP A 1 120 ? 3.783 9.216 0.432 1.00 98.44 120 ASP A O 1
ATOM 910 N N . PHE A 1 121 ? 3.359 8.572 -1.645 1.00 98.44 121 PHE A N 1
ATOM 911 C CA . PHE A 1 121 ? 3.881 9.823 -2.206 1.00 98.44 121 PHE A CA 1
ATOM 912 C C . PHE A 1 121 ? 3.208 11.061 -1.590 1.00 98.44 121 PHE A C 1
ATOM 914 O O . PHE A 1 121 ? 2.045 11.361 -1.870 1.00 98.44 121 PHE A O 1
ATOM 921 N N . ASN A 1 122 ? 3.961 11.786 -0.763 1.00 98.44 122 ASN A N 1
ATOM 922 C CA . ASN A 1 122 ? 3.484 12.933 -0.005 1.00 98.44 122 ASN A CA 1
ATOM 923 C C . ASN A 1 122 ? 4.656 13.881 0.331 1.00 98.44 122 ASN A C 1
ATOM 925 O O . ASN A 1 122 ? 5.814 13.462 0.335 1.00 98.44 122 ASN A O 1
ATOM 929 N N . PRO A 1 123 ? 4.393 15.170 0.608 1.00 97.00 123 PRO A N 1
ATOM 930 C CA . PRO A 1 123 ? 5.455 16.161 0.786 1.00 97.00 123 PRO A CA 1
ATOM 931 C C . PRO A 1 123 ? 6.213 16.053 2.118 1.00 97.00 123 PRO A C 1
ATOM 933 O O . PRO A 1 123 ? 7.272 16.661 2.246 1.00 97.00 123 PRO A O 1
ATOM 936 N N . GLY A 1 124 ? 5.663 15.356 3.116 1.00 95.75 124 GLY A N 1
ATOM 937 C CA . GLY A 1 124 ? 6.184 15.347 4.483 1.00 95.75 124 GLY A CA 1
ATOM 938 C C . GLY A 1 124 ? 7.089 14.157 4.778 1.00 95.75 124 GLY A C 1
ATOM 939 O O . GLY A 1 124 ? 8.228 14.344 5.195 1.00 95.75 124 GLY A O 1
ATOM 940 N N . SER A 1 125 ? 6.580 12.940 4.580 1.00 96.56 125 SER A N 1
ATOM 941 C CA . SER A 1 125 ? 7.251 11.708 5.003 1.00 96.56 125 SER A CA 1
ATOM 942 C C . SER A 1 125 ? 7.783 10.868 3.852 1.00 96.56 125 SER A C 1
ATOM 944 O O . SER A 1 125 ? 8.731 10.142 4.090 1.00 96.56 125 SER A O 1
ATOM 946 N N . SER A 1 126 ? 7.245 10.952 2.630 1.00 97.94 126 SER A N 1
ATOM 947 C CA . SER A 1 126 ? 7.740 10.165 1.487 1.00 97.94 126 SER A CA 1
ATOM 948 C C . SER A 1 126 ? 7.689 10.960 0.169 1.00 97.94 126 SER A C 1
ATOM 950 O O . SER A 1 126 ? 6.827 10.738 -0.689 1.00 97.94 126 SER A O 1
ATOM 952 N N . PRO A 1 127 ? 8.629 11.903 -0.041 1.00 96.69 127 PRO A N 1
ATOM 953 C CA . PRO A 1 127 ? 8.643 12.794 -1.203 1.00 96.69 127 PRO A CA 1
ATOM 954 C C . PRO A 1 127 ? 9.229 12.123 -2.462 1.00 96.69 127 PRO A C 1
ATOM 956 O O . PRO A 1 127 ? 10.015 12.724 -3.192 1.00 96.69 127 PRO A O 1
ATOM 959 N N . SER A 1 128 ? 8.863 10.866 -2.733 1.00 95.31 128 SER A N 1
ATOM 960 C CA . SER A 1 128 ? 9.306 10.113 -3.912 1.00 95.31 128 SER A CA 1
ATOM 961 C C . SER A 1 128 ? 8.138 9.389 -4.588 1.00 95.31 128 SER A C 1
ATOM 963 O O . SER A 1 128 ? 7.503 8.535 -3.969 1.00 95.31 128 SER A O 1
ATOM 965 N N . PRO A 1 129 ? 7.864 9.654 -5.879 1.00 95.38 129 PRO A N 1
ATOM 966 C CA . PRO A 1 129 ? 6.857 8.914 -6.638 1.00 95.38 129 PRO A CA 1
ATOM 967 C C . PRO A 1 129 ? 7.393 7.585 -7.209 1.00 95.38 129 PRO A C 1
ATOM 969 O O . PRO A 1 129 ? 6.702 6.917 -7.976 1.00 95.38 129 PRO A O 1
ATOM 972 N N . SER A 1 130 ? 8.636 7.201 -6.899 1.00 95.44 130 SER A N 1
ATOM 973 C CA . SER A 1 130 ? 9.326 6.098 -7.574 1.00 95.44 130 SER A CA 1
ATOM 974 C C . SER A 1 130 ? 8.941 4.728 -7.014 1.00 95.44 130 SER A C 1
ATOM 976 O O . SER A 1 130 ? 9.450 4.305 -5.978 1.00 95.44 130 SER A O 1
ATOM 978 N N . MET A 1 131 ? 8.104 3.979 -7.741 1.00 96.00 131 MET A N 1
ATOM 979 C CA . MET A 1 131 ? 7.847 2.566 -7.429 1.00 96.00 131 MET A CA 1
ATOM 980 C C . MET A 1 131 ? 9.110 1.684 -7.479 1.00 96.00 131 MET A C 1
ATOM 982 O O . MET A 1 131 ? 9.270 0.899 -6.548 1.00 96.00 131 MET A O 1
ATOM 986 N N . PRO A 1 132 ? 10.040 1.807 -8.454 1.00 95.19 132 PRO A N 1
ATOM 987 C CA . PRO A 1 132 ? 11.294 1.039 -8.437 1.00 95.19 132 PRO A CA 1
ATOM 988 C C . PRO A 1 132 ? 12.102 1.224 -7.146 1.00 95.19 132 PRO A C 1
ATOM 990 O O . PRO A 1 132 ? 12.627 0.261 -6.588 1.00 95.19 132 PRO A O 1
ATOM 993 N N . MET A 1 133 ? 12.129 2.448 -6.603 1.00 96.69 133 MET A N 1
ATOM 994 C CA . MET A 1 133 ? 12.735 2.703 -5.294 1.00 96.69 133 MET A CA 1
ATOM 995 C C . MET A 1 133 ? 12.016 1.932 -4.175 1.00 96.69 133 MET A C 1
ATOM 997 O O . MET A 1 133 ? 12.683 1.318 -3.346 1.00 96.69 133 MET A O 1
ATOM 1001 N N . MET A 1 134 ? 10.678 1.895 -4.172 1.00 98.19 134 MET A N 1
ATOM 1002 C CA . MET A 1 134 ? 9.911 1.129 -3.177 1.00 98.19 134 MET A CA 1
ATOM 1003 C C . MET A 1 134 ? 10.150 -0.377 -3.283 1.00 98.19 134 MET A C 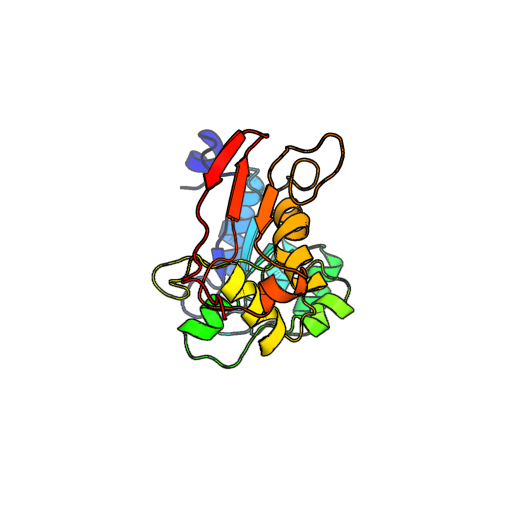1
ATOM 1005 O O . MET A 1 134 ? 10.254 -1.046 -2.257 1.00 98.19 134 MET A O 1
ATOM 1009 N N . LEU A 1 135 ? 10.283 -0.914 -4.501 1.00 98.00 135 LEU A N 1
ATOM 1010 C CA . LEU A 1 135 ? 10.619 -2.325 -4.717 1.00 98.00 135 LEU A CA 1
ATOM 1011 C C . LEU A 1 135 ? 12.007 -2.656 -4.165 1.00 98.00 135 LEU A C 1
ATOM 1013 O O . LEU A 1 135 ? 12.176 -3.675 -3.492 1.00 98.00 135 LEU A O 1
ATOM 1017 N N . SER A 1 136 ? 12.982 -1.777 -4.402 1.00 98.00 136 SER A N 1
ATOM 1018 C CA . SER A 1 136 ? 14.335 -1.938 -3.873 1.00 98.00 136 SER A CA 1
ATOM 1019 C C . SER A 1 136 ? 14.372 -1.892 -2.348 1.00 98.00 136 SER A C 1
ATOM 1021 O O . SER A 1 136 ? 14.969 -2.769 -1.721 1.00 98.00 136 SER A O 1
ATOM 1023 N N . LEU A 1 137 ? 13.673 -0.940 -1.722 1.00 98.25 137 LEU A N 1
ATOM 1024 C CA . LEU A 1 137 ? 13.573 -0.877 -0.262 1.00 98.25 137 LEU A CA 1
ATOM 1025 C C . LEU A 1 137 ? 12.842 -2.099 0.313 1.00 98.25 137 LEU A C 1
ATOM 1027 O O . LEU A 1 137 ? 13.302 -2.680 1.295 1.00 98.25 137 LEU A O 1
ATOM 1031 N N . ALA A 1 138 ? 11.759 -2.551 -0.322 1.00 98.69 138 ALA A N 1
ATOM 1032 C CA . ALA A 1 138 ? 11.049 -3.760 0.091 1.00 98.69 138 ALA A CA 1
ATOM 1033 C C . ALA A 1 138 ? 11.965 -4.998 0.068 1.00 98.69 138 ALA A C 1
ATOM 1035 O O . ALA A 1 138 ? 11.966 -5.804 1.003 1.00 98.69 138 ALA A O 1
ATOM 1036 N N . CYS A 1 139 ? 12.798 -5.137 -0.965 1.00 98.50 139 CYS A N 1
ATOM 1037 C CA . CYS A 1 139 ? 13.719 -6.266 -1.059 1.00 98.50 139 CYS A CA 1
ATOM 1038 C C . CYS A 1 139 ? 14.888 -6.151 -0.070 1.00 98.50 139 CYS A C 1
ATOM 1040 O O . CYS A 1 139 ? 15.196 -7.105 0.646 1.00 98.50 139 CYS A O 1
ATOM 1042 N N . THR A 1 140 ? 15.523 -4.981 0.002 1.00 97.81 140 THR A N 1
ATOM 1043 C CA . THR A 1 140 ? 16.766 -4.786 0.769 1.00 97.81 140 THR A CA 1
ATOM 1044 C C . THR A 1 140 ? 16.535 -4.584 2.265 1.00 97.81 140 THR A C 1
ATOM 1046 O O . THR A 1 140 ? 17.319 -5.083 3.067 1.00 97.81 140 THR A O 1
ATOM 1049 N N . GLN A 1 141 ? 15.460 -3.892 2.652 1.00 98.44 141 GLN A N 1
ATOM 1050 C CA . GLN A 1 141 ? 15.195 -3.512 4.045 1.00 98.44 141 GLN A CA 1
ATOM 1051 C C . GLN A 1 141 ? 14.146 -4.407 4.708 1.00 98.44 141 GLN A C 1
ATOM 1053 O O . GLN A 1 141 ? 14.239 -4.700 5.897 1.00 98.44 141 GLN A O 1
ATOM 1058 N N . MET A 1 142 ? 13.168 -4.893 3.939 1.00 98.62 142 MET A N 1
ATOM 1059 C CA . MET A 1 142 ? 12.048 -5.688 4.465 1.00 98.62 142 MET A CA 1
ATOM 1060 C C . MET A 1 142 ? 12.154 -7.184 4.135 1.00 98.62 142 MET A C 1
ATOM 1062 O O . MET A 1 142 ? 11.261 -7.963 4.475 1.00 98.62 142 MET A O 1
ATOM 1066 N N . ARG A 1 143 ? 13.267 -7.598 3.510 1.00 98.12 143 ARG A N 1
ATOM 1067 C CA . ARG A 1 143 ? 13.588 -8.990 3.154 1.00 98.12 143 ARG A CA 1
ATOM 1068 C C . ARG A 1 143 ? 12.529 -9.648 2.274 1.00 98.12 143 ARG A C 1
ATOM 1070 O O . ARG A 1 143 ? 12.293 -10.848 2.407 1.00 98.12 143 ARG A O 1
ATOM 1077 N N . MET A 1 144 ? 11.868 -8.886 1.409 1.00 98.75 144 MET A N 1
ATOM 1078 C CA . MET A 1 144 ? 10.996 -9.436 0.371 1.00 98.75 144 MET A CA 1
ATOM 1079 C C . MET A 1 144 ? 11.839 -9.957 -0.799 1.00 98.75 144 MET A C 1
ATOM 1081 O O . MET A 1 144 ? 12.910 -9.438 -1.097 1.00 98.75 144 MET A O 1
ATOM 1085 N N . SER A 1 145 ? 11.368 -10.993 -1.477 1.00 98.75 145 SER A N 1
ATOM 1086 C CA . SER A 1 145 ? 11.885 -11.361 -2.792 1.00 98.75 145 SER A CA 1
ATOM 1087 C C . SER A 1 145 ? 11.363 -10.379 -3.850 1.00 98.75 145 SER A C 1
ATOM 1089 O O . SER A 1 145 ? 10.282 -9.803 -3.671 1.00 98.75 145 SER A O 1
ATOM 1091 N N . PRO A 1 146 ? 12.052 -10.231 -4.997 1.00 98.38 146 PRO A N 1
ATOM 1092 C CA . PRO A 1 146 ? 11.548 -9.409 -6.097 1.00 98.38 146 PRO A CA 1
ATOM 1093 C C . PRO A 1 146 ? 10.146 -9.822 -6.571 1.00 98.38 146 PRO A C 1
ATOM 1095 O O . PRO A 1 146 ? 9.325 -8.966 -6.889 1.00 98.38 146 PRO A O 1
ATOM 1098 N N . ALA A 1 147 ? 9.834 -11.124 -6.557 1.00 98.62 147 ALA A N 1
ATOM 1099 C CA . ALA A 1 147 ? 8.515 -11.634 -6.932 1.00 98.62 147 ALA A CA 1
ATOM 1100 C C . ALA A 1 147 ? 7.418 -11.219 -5.934 1.00 98.62 147 ALA A C 1
ATOM 1102 O O . ALA A 1 147 ? 6.333 -10.801 -6.346 1.00 98.62 147 ALA A O 1
ATOM 1103 N N . GLU A 1 148 ? 7.695 -11.281 -4.627 1.00 98.81 148 GLU A N 1
ATOM 1104 C CA . GLU A 1 148 ? 6.767 -10.799 -3.595 1.00 98.81 148 GLU A CA 1
ATOM 1105 C C . GLU A 1 148 ? 6.561 -9.285 -3.702 1.00 98.81 148 GLU A C 1
ATOM 1107 O O . GLU A 1 148 ? 5.424 -8.827 -3.627 1.00 98.81 148 GLU A O 1
ATOM 1112 N N . ALA A 1 149 ? 7.626 -8.508 -3.927 1.00 98.62 149 ALA A N 1
ATOM 1113 C CA . ALA A 1 149 ? 7.536 -7.053 -4.070 1.00 98.62 149 ALA A CA 1
ATOM 1114 C C . ALA A 1 149 ? 6.729 -6.643 -5.316 1.00 98.62 149 ALA A C 1
ATOM 1116 O O . ALA A 1 149 ? 5.877 -5.750 -5.244 1.00 98.62 149 ALA A O 1
ATOM 1117 N N . LEU A 1 150 ? 6.930 -7.330 -6.447 1.00 98.06 150 LEU A N 1
ATOM 1118 C CA . LEU A 1 150 ? 6.148 -7.105 -7.665 1.00 98.06 150 LEU A CA 1
ATOM 1119 C C . LEU A 1 150 ? 4.674 -7.489 -7.466 1.00 98.06 150 LEU A C 1
ATOM 1121 O O . LEU A 1 150 ? 3.781 -6.727 -7.828 1.00 98.06 150 LEU A O 1
ATOM 1125 N N . THR A 1 151 ? 4.400 -8.626 -6.823 1.00 98.69 151 THR A N 1
ATOM 1126 C CA . THR A 1 151 ? 3.028 -9.061 -6.492 1.00 98.69 151 THR A CA 1
ATOM 1127 C C . THR A 1 151 ? 2.336 -8.057 -5.563 1.00 98.69 151 THR A C 1
ATOM 1129 O O . THR A 1 151 ? 1.179 -7.681 -5.782 1.00 98.69 151 THR A O 1
ATOM 1132 N N . ALA A 1 152 ? 3.062 -7.568 -4.555 1.00 98.81 152 ALA A N 1
ATOM 1133 C CA . ALA A 1 152 ? 2.582 -6.594 -3.584 1.00 98.81 152 ALA A CA 1
ATOM 1134 C C . ALA A 1 152 ? 2.229 -5.236 -4.213 1.00 98.81 152 ALA A C 1
ATOM 1136 O O . ALA A 1 152 ? 1.316 -4.559 -3.746 1.00 98.81 152 ALA A O 1
ATOM 1137 N N . SER A 1 153 ? 2.914 -4.850 -5.287 1.00 98.31 153 SER A N 1
ATOM 1138 C CA . SER A 1 153 ? 2.718 -3.573 -5.988 1.00 98.31 153 SER A CA 1
ATOM 1139 C C . SER A 1 153 ? 1.804 -3.658 -7.216 1.00 98.31 153 SER A C 1
ATOM 1141 O O . SER A 1 153 ? 1.530 -2.639 -7.848 1.00 98.31 153 SER A O 1
ATOM 1143 N N . THR A 1 154 ? 1.304 -4.850 -7.554 1.00 98.75 154 THR A N 1
ATOM 1144 C CA . THR A 1 154 ? 0.436 -5.072 -8.719 1.00 98.75 154 THR A CA 1
ATOM 1145 C C . THR A 1 154 ? -0.907 -5.659 -8.290 1.00 98.75 154 THR A C 1
ATOM 1147 O O . THR A 1 154 ? -1.844 -4.920 -7.973 1.00 98.75 154 THR A O 1
ATOM 1150 N N . ILE A 1 155 ? -1.018 -6.985 -8.245 1.00 98.69 155 ILE A N 1
ATOM 1151 C CA . ILE A 1 155 ? -2.283 -7.673 -8.007 1.00 98.69 155 ILE A CA 1
ATOM 1152 C C . ILE A 1 155 ? -2.803 -7.435 -6.586 1.00 98.69 155 ILE A C 1
ATOM 1154 O O . ILE A 1 155 ? -3.987 -7.138 -6.420 1.00 98.69 155 ILE A O 1
ATOM 1158 N N . ASN A 1 156 ? -1.941 -7.456 -5.562 1.00 98.81 156 ASN A N 1
ATOM 1159 C CA . ASN A 1 156 ? -2.387 -7.227 -4.184 1.00 98.81 156 ASN A CA 1
ATOM 1160 C C . ASN A 1 156 ? -2.938 -5.805 -4.018 1.00 98.81 156 ASN A C 1
ATOM 1162 O O . ASN A 1 156 ? -4.020 -5.633 -3.450 1.00 98.81 156 ASN A O 1
ATOM 1166 N N . ALA A 1 157 ? -2.246 -4.806 -4.579 1.00 98.62 157 ALA A N 1
ATOM 1167 C CA . ALA A 1 157 ? -2.685 -3.412 -4.580 1.00 98.62 157 ALA A CA 1
ATOM 1168 C C . ALA A 1 157 ? -4.055 -3.251 -5.262 1.00 98.62 157 ALA A C 1
ATOM 1170 O O . ALA A 1 157 ? -4.956 -2.615 -4.702 1.00 98.62 157 ALA A O 1
ATOM 1171 N N . ALA A 1 158 ? -4.253 -3.895 -6.419 1.00 98.69 158 ALA A N 1
ATOM 1172 C CA . ALA A 1 158 ? -5.527 -3.889 -7.137 1.00 98.69 158 ALA A CA 1
ATOM 1173 C C . ALA A 1 158 ? -6.686 -4.452 -6.294 1.00 98.69 158 ALA A C 1
ATOM 1175 O O . ALA A 1 158 ? -7.792 -3.897 -6.313 1.00 98.69 158 ALA A O 1
ATOM 1176 N N . TYR A 1 159 ? -6.445 -5.512 -5.516 1.00 98.50 159 TYR A N 1
ATOM 1177 C CA . TYR A 1 159 ? -7.452 -6.067 -4.608 1.00 98.50 159 TYR A CA 1
ATOM 1178 C C . TYR A 1 159 ? -7.839 -5.095 -3.487 1.00 98.50 159 TYR A C 1
ATOM 1180 O O . TYR A 1 159 ? -9.038 -4.942 -3.239 1.00 98.50 159 TYR A O 1
ATOM 1188 N N . THR A 1 160 ? -6.896 -4.338 -2.909 1.00 98.00 160 THR A N 1
ATOM 1189 C CA . THR A 1 160 ? -7.245 -3.330 -1.880 1.00 98.00 160 THR A CA 1
ATOM 1190 C C . THR A 1 160 ? -8.168 -2.234 -2.413 1.00 98.00 160 THR A C 1
ATOM 1192 O O . THR A 1 160 ? -8.950 -1.637 -1.675 1.00 98.00 160 THR A O 1
ATOM 1195 N N . LEU A 1 161 ? -8.092 -1.940 -3.713 1.00 97.81 161 LEU A N 1
ATOM 1196 C CA . LEU A 1 161 ? -8.928 -0.933 -4.367 1.00 97.81 161 LEU A CA 1
ATOM 1197 C C . LEU A 1 161 ? -10.288 -1.507 -4.799 1.00 97.81 161 LEU A C 1
ATOM 1199 O O . LEU A 1 161 ? -11.188 -0.762 -5.198 1.00 97.81 161 LEU A O 1
ATOM 1203 N N . GLY A 1 162 ? -10.500 -2.819 -4.663 1.00 97.44 162 GLY A N 1
ATOM 1204 C CA . GLY A 1 162 ? -11.670 -3.523 -5.193 1.00 97.44 162 GLY A CA 1
ATOM 1205 C C . GLY A 1 162 ? -11.673 -3.528 -6.720 1.00 97.44 162 GLY A C 1
ATOM 1206 O O . GLY A 1 162 ? -12.690 -3.196 -7.333 1.00 97.44 162 GLY A O 1
ATOM 1207 N N . ARG A 1 163 ? -10.502 -3.772 -7.319 1.00 98.25 163 ARG A N 1
ATOM 1208 C CA . ARG A 1 163 ? -10.276 -3.789 -8.773 1.00 98.25 163 ARG A CA 1
ATOM 1209 C C . ARG A 1 163 ? -9.433 -4.989 -9.236 1.00 98.25 163 ARG A C 1
ATOM 1211 O O . ARG A 1 163 ? -8.998 -5.004 -10.383 1.00 98.25 163 ARG A O 1
ATOM 1218 N N . GLY A 1 164 ? -9.184 -5.981 -8.374 1.00 98.06 164 GLY A N 1
ATOM 1219 C CA . GLY A 1 164 ? -8.360 -7.160 -8.696 1.00 98.06 164 GLY A CA 1
ATOM 1220 C C . GLY A 1 164 ? -8.938 -8.060 -9.799 1.00 98.06 164 GLY A C 1
ATOM 1221 O O . GLY A 1 164 ? -8.207 -8.826 -10.420 1.00 98.06 164 GLY A O 1
ATOM 1222 N N . ASP A 1 165 ? -10.233 -7.926 -10.090 1.00 97.88 165 ASP A N 1
ATOM 1223 C CA . ASP A 1 165 ? -10.939 -8.542 -11.219 1.00 97.88 165 ASP 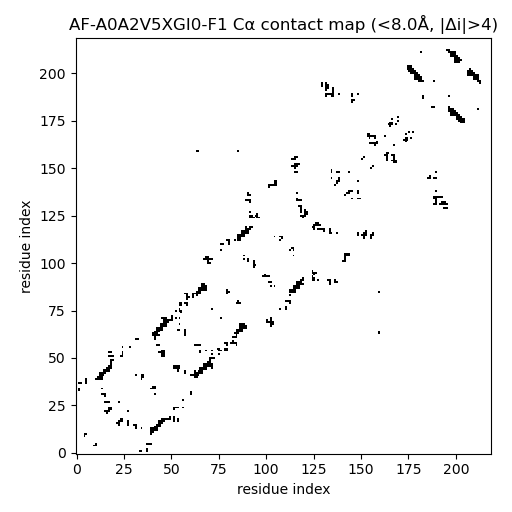A CA 1
ATOM 1224 C C . ASP A 1 165 ? -10.704 -7.809 -12.554 1.00 97.88 165 ASP A C 1
ATOM 1226 O O . ASP A 1 165 ? -10.981 -8.363 -13.612 1.00 97.88 165 ASP A O 1
ATOM 1230 N N . LYS A 1 166 ? -10.176 -6.578 -12.523 1.00 98.31 166 LYS A N 1
ATOM 1231 C CA . LYS A 1 166 ? -10.048 -5.693 -13.696 1.00 98.31 166 LYS A CA 1
ATOM 1232 C C . LYS A 1 166 ? -8.613 -5.327 -14.046 1.00 98.31 166 LYS A C 1
ATOM 1234 O O . LYS A 1 166 ? -8.335 -5.088 -15.217 1.00 98.31 166 LYS A O 1
ATOM 1239 N N . ILE A 1 167 ? -7.735 -5.210 -13.051 1.00 98.50 167 ILE A N 1
ATOM 1240 C CA . ILE A 1 167 ? -6.342 -4.759 -13.195 1.00 98.50 167 ILE A CA 1
ATOM 1241 C C . ILE A 1 167 ? -5.420 -5.520 -12.233 1.00 98.50 167 ILE A C 1
ATOM 1243 O O . ILE A 1 167 ? -5.881 -6.289 -11.391 1.00 98.50 167 ILE A O 1
ATOM 1247 N N . GLY A 1 168 ? -4.113 -5.266 -12.340 1.00 97.75 168 GLY A N 1
ATOM 1248 C CA . GLY A 1 168 ? -3.088 -5.810 -11.443 1.00 97.75 168 GLY A CA 1
ATOM 1249 C C . GLY A 1 168 ? -2.408 -7.079 -11.959 1.00 97.75 168 GLY A C 1
ATOM 1250 O O . GLY A 1 168 ? -1.445 -7.528 -11.354 1.00 97.75 168 GLY A O 1
ATOM 1251 N N . SER A 1 169 ? -2.868 -7.637 -13.078 1.00 98.44 169 SER A N 1
ATOM 1252 C CA . SER A 1 169 ? -2.263 -8.792 -13.748 1.00 98.44 169 SER A CA 1
ATOM 1253 C C . SER A 1 169 ? -2.617 -8.807 -15.238 1.00 98.44 169 SER A C 1
ATOM 1255 O O . SER A 1 169 ? -3.567 -8.147 -15.670 1.00 98.44 169 SER A O 1
ATOM 1257 N N . LEU A 1 170 ? -1.848 -9.571 -16.017 1.00 98.06 170 LEU A N 1
ATOM 1258 C CA . LEU A 1 170 ? -2.068 -9.779 -17.447 1.00 98.06 170 LEU A CA 1
ATOM 1259 C C . LEU A 1 170 ? -2.850 -11.076 -17.660 1.00 98.06 170 LEU A C 1
ATOM 1261 O O . LEU A 1 170 ? -2.272 -12.151 -17.783 1.00 98.06 170 LEU A O 1
ATOM 1265 N N . GLU A 1 171 ? -4.176 -10.970 -17.670 1.00 98.12 171 GLU A N 1
ATOM 1266 C CA . GLU A 1 171 ? -5.093 -12.100 -17.853 1.00 98.12 171 GLU A CA 1
ATOM 1267 C C . GLU A 1 171 ? -6.177 -11.738 -18.883 1.00 98.12 171 GLU A C 1
ATOM 1269 O O . GLU A 1 171 ? -6.617 -10.582 -18.919 1.00 98.12 171 GLU A O 1
ATOM 1274 N N . PRO A 1 172 ? -6.649 -12.693 -19.709 1.00 97.94 172 PRO A N 1
ATOM 1275 C CA . PRO A 1 172 ? -7.769 -12.454 -20.614 1.00 97.94 172 PRO A CA 1
ATOM 1276 C C . PRO A 1 172 ? -8.993 -11.887 -19.880 1.00 97.94 172 PRO A C 1
ATOM 1278 O O . PRO A 1 172 ? -9.395 -12.389 -18.834 1.00 97.94 172 PRO A O 1
ATOM 1281 N N . GLY A 1 173 ? -9.592 -10.832 -20.439 1.00 97.25 173 GLY A N 1
ATOM 1282 C CA . GLY A 1 173 ? -10.761 -10.148 -19.869 1.00 97.25 173 GLY A CA 1
ATOM 1283 C C . GLY A 1 173 ? -10.443 -8.966 -18.943 1.00 97.25 173 GLY A C 1
ATOM 1284 O O . G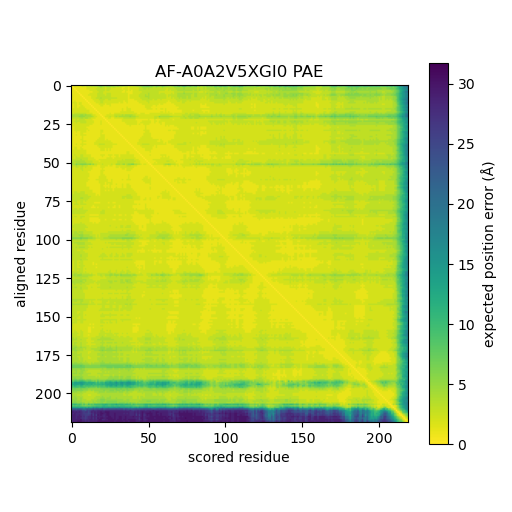LY A 1 173 ? -11.331 -8.147 -18.700 1.00 97.25 173 GLY A O 1
ATOM 1285 N N . LYS A 1 174 ? -9.196 -8.815 -18.474 1.00 98.50 174 LYS A N 1
ATOM 1286 C CA . LYS A 1 174 ? -8.755 -7.623 -17.727 1.00 98.50 174 LYS A CA 1
ATOM 1287 C C . LYS A 1 174 ? -8.425 -6.456 -18.658 1.00 98.50 174 LYS A C 1
ATOM 1289 O O . LYS A 1 174 ? -8.245 -6.620 -19.864 1.00 98.50 174 LYS A O 1
ATOM 1294 N N . LEU A 1 175 ? -8.353 -5.249 -18.094 1.00 98.31 175 LEU A N 1
ATOM 1295 C CA . LEU A 1 175 ? -7.921 -4.066 -18.836 1.00 98.31 175 LEU A CA 1
ATOM 1296 C C . LEU A 1 175 ? -6.452 -4.214 -19.239 1.00 98.31 175 LEU A C 1
ATOM 1298 O O . LEU A 1 175 ? -5.615 -4.574 -18.413 1.00 98.31 175 LEU A O 1
ATOM 1302 N N . ALA A 1 176 ? -6.134 -3.850 -20.481 1.00 98.12 176 ALA A N 1
ATOM 1303 C CA . ALA A 1 176 ? -4.772 -3.827 -21.009 1.00 98.12 176 ALA A CA 1
ATOM 1304 C C . ALA A 1 176 ? -3.957 -2.643 -20.441 1.00 98.12 176 ALA A C 1
ATOM 1306 O O . ALA A 1 176 ? -3.574 -1.724 -21.164 1.00 98.12 176 ALA A O 1
ATOM 1307 N N . ASN A 1 177 ? -3.733 -2.657 -19.125 1.00 97.75 177 ASN A N 1
ATOM 1308 C CA . ASN A 1 177 ? -2.867 -1.734 -18.401 1.00 97.75 177 ASN A CA 1
ATOM 1309 C C . ASN A 1 177 ? -1.552 -2.448 -18.088 1.00 97.75 177 ASN A C 1
ATOM 1311 O O . ASN A 1 177 ? -1.530 -3.349 -17.247 1.00 97.75 177 ASN A O 1
ATOM 1315 N N . PHE A 1 178 ? -0.473 -2.065 -18.760 1.00 97.12 178 PHE A N 1
ATOM 1316 C CA . PHE A 1 178 ? 0.823 -2.716 -18.601 1.00 97.12 178 PHE A CA 1
ATOM 1317 C C . PHE A 1 178 ? 1.966 -1.770 -18.942 1.00 97.12 178 PHE A C 1
ATOM 1319 O O . PHE A 1 178 ? 1.784 -0.779 -19.648 1.00 97.12 178 PHE A O 1
ATOM 1326 N N . SER A 1 179 ? 3.151 -2.109 -18.454 1.00 95.50 179 SER A N 1
ATOM 1327 C CA . SER A 1 179 ? 4.383 -1.395 -18.762 1.00 95.50 179 SER A CA 1
ATOM 1328 C C . SER A 1 179 ? 5.371 -2.361 -19.395 1.00 95.50 179 SER A C 1
ATOM 1330 O O . SER A 1 179 ? 5.460 -3.518 -18.984 1.00 95.50 179 SER A O 1
ATOM 1332 N N . ILE A 1 180 ? 6.102 -1.877 -20.390 1.00 96.00 180 ILE A N 1
ATOM 1333 C CA . ILE A 1 180 ? 7.276 -2.546 -20.944 1.00 96.00 180 ILE A CA 1
ATOM 1334 C C . ILE A 1 180 ? 8.489 -1.940 -20.247 1.00 96.00 180 ILE A C 1
ATOM 1336 O O . ILE A 1 180 ? 8.571 -0.719 -20.108 1.00 96.00 180 ILE A O 1
ATOM 1340 N N . PHE A 1 181 ? 9.403 -2.788 -19.792 1.00 93.94 181 PHE A N 1
ATOM 1341 C CA . PHE A 1 181 ? 10.629 -2.381 -19.116 1.00 93.94 181 PHE A CA 1
ATOM 1342 C C . PHE A 1 181 ? 11.846 -2.793 -19.947 1.00 93.94 181 PHE A C 1
ATOM 1344 O O . PHE A 1 181 ? 11.842 -3.868 -20.548 1.00 93.94 181 PHE A O 1
ATOM 1351 N N . ASP A 1 182 ? 12.869 -1.940 -19.969 1.00 91.19 182 ASP A N 1
ATOM 1352 C CA . ASP A 1 182 ? 14.195 -2.264 -20.504 1.00 91.19 182 ASP A CA 1
ATOM 1353 C C . ASP A 1 182 ? 14.987 -3.052 -19.450 1.00 91.19 182 ASP A C 1
ATOM 1355 O O . ASP A 1 182 ? 15.775 -2.487 -18.692 1.00 91.19 182 ASP A O 1
ATOM 1359 N N . CYS A 1 183 ? 14.718 -4.354 -19.361 1.00 91.94 183 CYS A N 1
ATOM 1360 C CA . CYS A 1 183 ? 15.410 -5.287 -18.473 1.00 91.94 183 CYS A CA 1
ATOM 1361 C C . CYS A 1 183 ? 15.537 -6.666 -19.132 1.00 91.94 183 CYS A C 1
ATOM 1363 O O . CYS A 1 183 ? 14.660 -7.071 -19.901 1.00 91.94 183 CYS A O 1
ATOM 1365 N N . GLU A 1 184 ? 16.585 -7.414 -18.791 1.00 94.50 184 GLU A N 1
ATOM 1366 C CA . GLU A 1 184 ? 16.741 -8.812 -19.214 1.00 94.50 184 GLU A CA 1
ATOM 1367 C C . GLU A 1 184 ? 15.996 -9.764 -18.267 1.00 94.50 184 GLU A C 1
ATOM 1369 O O . GLU A 1 184 ? 15.507 -10.816 -18.687 1.00 94.50 184 GLU A O 1
ATOM 1374 N N . ASP A 1 185 ? 15.859 -9.376 -16.996 1.00 95.69 185 ASP A N 1
ATOM 1375 C CA . ASP A 1 185 ? 15.154 -10.142 -15.971 1.00 95.69 185 ASP A CA 1
ATOM 1376 C C . ASP A 1 185 ? 14.299 -9.247 -15.058 1.00 95.69 185 ASP A C 1
ATOM 1378 O O . ASP A 1 185 ? 14.720 -8.175 -14.630 1.00 95.69 185 ASP A O 1
ATOM 1382 N N . TYR A 1 186 ? 13.100 -9.706 -14.676 1.00 95.25 186 TYR A N 1
ATOM 1383 C CA . TYR A 1 186 ? 12.182 -8.934 -13.821 1.00 95.25 186 TYR A CA 1
ATOM 1384 C C . TYR A 1 186 ? 12.781 -8.549 -12.456 1.00 95.25 186 TYR A C 1
ATOM 1386 O O . TYR A 1 186 ? 12.335 -7.583 -11.831 1.00 95.25 186 TYR A O 1
ATOM 1394 N N . ARG A 1 187 ? 13.778 -9.298 -11.964 1.00 96.19 187 ARG A N 1
ATOM 1395 C CA . ARG A 1 187 ? 14.485 -8.998 -10.710 1.00 96.19 187 ARG A CA 1
ATOM 1396 C C . ARG A 1 187 ? 15.228 -7.666 -10.784 1.00 96.19 187 ARG A C 1
ATOM 1398 O O . ARG A 1 187 ? 15.417 -7.029 -9.747 1.00 96.19 187 ARG A O 1
ATOM 1405 N N . GLU A 1 188 ? 15.580 -7.209 -11.984 1.00 95.50 188 GLU A N 1
ATOM 1406 C CA . GLU A 1 188 ? 16.224 -5.914 -12.202 1.00 95.50 188 GLU A CA 1
ATOM 1407 C C . GLU A 1 188 ? 15.348 -4.734 -11.771 1.00 95.50 188 GLU A C 1
ATOM 1409 O O . GLU A 1 188 ? 15.874 -3.710 -11.332 1.00 95.50 188 GLU A O 1
ATOM 1414 N N . LEU A 1 189 ? 14.018 -4.889 -11.791 1.00 93.88 189 LEU A N 1
ATOM 1415 C CA . LEU A 1 189 ? 13.066 -3.849 -11.377 1.00 93.88 189 LEU A CA 1
ATOM 1416 C C . LEU A 1 189 ? 13.215 -3.446 -9.905 1.00 93.88 189 LEU A C 1
ATOM 1418 O O . LEU A 1 189 ? 12.941 -2.302 -9.548 1.00 93.88 189 LEU A O 1
ATOM 1422 N N . ALA A 1 190 ? 13.634 -4.383 -9.050 1.00 95.25 190 ALA A N 1
ATOM 1423 C CA . ALA A 1 190 ? 13.925 -4.124 -7.640 1.00 95.25 190 ALA A CA 1
ATOM 1424 C C . ALA A 1 190 ? 15.419 -3.859 -7.380 1.00 95.25 190 ALA A C 1
ATOM 1426 O O . ALA A 1 190 ? 15.783 -3.397 -6.298 1.00 95.25 190 ALA A O 1
ATOM 1427 N N . TYR A 1 191 ? 16.289 -4.167 -8.345 1.00 93.56 191 TYR A N 1
ATOM 1428 C CA . TYR A 1 191 ? 17.736 -4.008 -8.219 1.00 93.56 191 TYR A CA 1
ATOM 1429 C C . TYR A 1 191 ? 18.183 -2.578 -8.540 1.00 93.56 191 TYR A C 1
ATOM 1431 O O . TYR A 1 191 ? 18.811 -1.932 -7.698 1.00 93.56 191 TYR A O 1
ATOM 1439 N N . TRP A 1 192 ? 17.830 -2.056 -9.722 1.00 90.50 192 TRP A N 1
ATOM 1440 C CA . TRP A 1 192 ? 18.191 -0.689 -10.100 1.00 90.50 192 TRP A CA 1
ATOM 1441 C C . TRP A 1 192 ? 17.215 0.308 -9.479 1.00 90.50 192 TRP A C 1
ATOM 1443 O O . TRP A 1 192 ? 16.124 0.555 -9.996 1.00 90.50 192 TRP A O 1
ATOM 1453 N N . PHE A 1 193 ? 17.614 0.878 -8.345 1.00 87.06 193 PHE A N 1
ATOM 1454 C CA . PHE A 1 193 ? 16.847 1.902 -7.647 1.00 87.06 193 PHE A CA 1
ATOM 1455 C C . PHE A 1 193 ? 17.252 3.317 -8.082 1.00 87.06 193 PHE A C 1
ATOM 1457 O O . PHE A 1 193 ? 18.342 3.549 -8.597 1.00 87.06 193 PHE A O 1
ATOM 1464 N N . GLY A 1 194 ? 16.362 4.285 -7.851 1.00 81.06 194 GLY A N 1
ATOM 1465 C CA . GLY A 1 194 ? 16.638 5.709 -8.082 1.00 81.06 194 GLY A CA 1
ATOM 1466 C C . GLY A 1 194 ? 16.307 6.231 -9.484 1.00 81.06 194 GLY A C 1
ATOM 1467 O O . GLY A 1 194 ? 16.269 7.442 -9.673 1.00 81.06 194 GLY A O 1
ATOM 1468 N N . PHE A 1 195 ? 15.984 5.365 -10.446 1.00 83.12 195 PHE A N 1
ATOM 1469 C CA . PHE A 1 195 ? 15.464 5.765 -11.758 1.00 83.12 195 PHE A CA 1
ATOM 1470 C C . PHE A 1 195 ? 14.470 4.730 -12.304 1.00 83.12 195 PHE A C 1
ATOM 1472 O O . PHE A 1 195 ? 14.339 3.630 -11.769 1.00 83.12 195 PHE A O 1
ATOM 1479 N N . SER A 1 196 ? 13.714 5.106 -13.338 1.00 83.75 196 SER A N 1
ATOM 1480 C CA . SER A 1 196 ? 12.739 4.222 -13.983 1.00 83.75 196 SER A CA 1
ATOM 1481 C C . SER A 1 196 ? 13.376 3.465 -15.144 1.00 83.75 196 SER A C 1
ATOM 1483 O O . SER A 1 196 ? 14.009 4.081 -15.996 1.00 83.75 196 SER A O 1
ATOM 1485 N N . GLN A 1 197 ? 13.142 2.154 -15.201 1.00 89.50 197 GLN A N 1
ATOM 1486 C CA . GLN A 1 197 ? 13.475 1.291 -16.344 1.00 89.50 197 GLN A CA 1
ATOM 1487 C C . GLN A 1 197 ? 12.307 1.150 -17.333 1.00 89.50 197 GLN A C 1
ATOM 1489 O O . GLN A 1 197 ? 12.387 0.367 -18.276 1.00 89.50 197 GLN A O 1
ATOM 1494 N N . ALA A 1 198 ? 11.177 1.826 -17.093 1.00 92.06 198 ALA A N 1
ATOM 1495 C CA . ALA A 1 198 ? 10.035 1.738 -17.994 1.00 92.06 198 ALA A CA 1
ATOM 1496 C C . ALA A 1 198 ? 10.432 2.293 -19.369 1.00 92.06 198 ALA A C 1
ATOM 1498 O O . ALA A 1 198 ? 10.905 3.419 -19.458 1.00 92.06 198 ALA A O 1
ATOM 1499 N N . ASP A 1 199 ? 10.212 1.517 -20.425 1.00 93.69 199 ASP A N 1
ATOM 1500 C CA . ASP A 1 199 ? 10.353 1.951 -21.816 1.00 93.69 199 ASP A CA 1
ATOM 1501 C C . ASP A 1 199 ? 9.050 2.591 -22.306 1.00 93.69 199 ASP A C 1
ATOM 1503 O O . ASP A 1 199 ? 9.035 3.686 -22.873 1.00 93.69 199 ASP A O 1
ATOM 1507 N N . SER A 1 200 ? 7.925 1.921 -22.047 1.00 95.75 200 SER A N 1
ATOM 1508 C CA . SER A 1 200 ? 6.604 2.384 -22.459 1.00 95.75 200 SER A CA 1
ATOM 1509 C C . SER A 1 200 ? 5.511 1.926 -21.501 1.00 95.75 200 SER A C 1
ATOM 1511 O O . SER A 1 200 ? 5.607 0.879 -20.862 1.00 95.75 200 SER A O 1
ATOM 1513 N N . VAL A 1 201 ? 4.454 2.732 -21.391 1.00 96.50 201 VAL A N 1
ATOM 1514 C CA . VAL A 1 201 ? 3.293 2.459 -20.533 1.00 96.50 201 VAL A CA 1
ATOM 1515 C C . VAL A 1 201 ? 2.031 2.494 -21.376 1.00 96.50 201 VAL A C 1
ATOM 1517 O O . VAL A 1 201 ? 1.809 3.426 -22.155 1.00 96.50 201 VAL A O 1
ATOM 1520 N N . TYR A 1 202 ? 1.191 1.485 -21.186 1.00 98.06 202 TYR A N 1
ATOM 1521 C CA . TYR A 1 202 ? -0.083 1.316 -21.860 1.00 98.06 202 TYR A CA 1
ATOM 1522 C C . TYR A 1 202 ? -1.217 1.393 -20.851 1.00 98.06 202 TYR A C 1
ATOM 1524 O O . TYR A 1 202 ? -1.173 0.770 -19.787 1.00 98.06 202 TYR A O 1
ATOM 1532 N N . VAL A 1 203 ? -2.253 2.143 -21.206 1.00 97.62 203 VAL A N 1
ATOM 1533 C CA . VAL A 1 203 ? -3.482 2.285 -20.432 1.00 97.62 203 VAL A CA 1
ATOM 1534 C C . VAL A 1 203 ? -4.636 1.929 -21.356 1.00 97.62 203 VAL A C 1
ATOM 1536 O O . VAL A 1 203 ? -4.848 2.576 -22.375 1.00 97.62 203 VAL A O 1
ATOM 1539 N N . ARG A 1 204 ? -5.377 0.871 -21.012 1.00 97.06 204 ARG A N 1
ATOM 1540 C CA . ARG A 1 204 ? -6.476 0.315 -21.823 1.00 97.06 204 ARG A CA 1
ATOM 1541 C C . ARG A 1 204 ? -6.055 -0.019 -23.261 1.00 97.06 204 ARG A C 1
ATOM 1543 O O . ARG A 1 204 ? -6.846 0.114 -24.185 1.00 97.06 204 ARG A O 1
ATOM 1550 N N . GLY A 1 205 ? -4.817 -0.479 -23.432 1.00 97.00 205 GLY A N 1
ATOM 1551 C CA . GLY A 1 205 ? -4.243 -0.846 -24.728 1.00 97.00 205 GLY A CA 1
ATOM 1552 C C . GLY A 1 205 ? -3.666 0.328 -25.519 1.00 97.00 205 GLY A C 1
ATOM 1553 O O . GLY A 1 205 ? -2.988 0.099 -26.517 1.00 97.00 205 GLY A O 1
ATOM 1554 N N . GLU A 1 206 ? -3.857 1.567 -25.067 1.00 97.69 206 GLU A N 1
ATOM 1555 C CA . GLU A 1 206 ? -3.293 2.755 -25.704 1.00 97.69 206 GLU A CA 1
ATOM 1556 C C . GLU A 1 206 ? -1.970 3.133 -25.044 1.00 97.69 206 GLU A C 1
ATOM 1558 O O . GLU A 1 206 ? -1.863 3.175 -23.817 1.00 97.69 206 GLU A O 1
ATOM 1563 N N . ARG A 1 207 ? -0.942 3.418 -25.850 1.00 96.81 207 ARG A N 1
ATOM 1564 C CA . ARG A 1 207 ? 0.354 3.863 -25.331 1.00 96.81 207 ARG A CA 1
ATOM 1565 C C . ARG A 1 207 ? 0.213 5.288 -24.789 1.00 96.81 207 ARG A C 1
ATOM 1567 O O . ARG A 1 207 ? 0.089 6.231 -25.563 1.00 96.81 207 ARG A O 1
ATOM 1574 N N . GLY A 1 208 ? 0.243 5.431 -23.467 1.00 92.56 208 GLY A N 1
ATOM 1575 C CA . GLY A 1 208 ? 0.115 6.717 -22.774 1.00 92.56 208 GLY A CA 1
ATOM 1576 C C . GLY A 1 208 ? 1.453 7.394 -22.474 1.00 92.56 208 GLY A C 1
ATOM 1577 O O . GLY A 1 208 ? 1.487 8.592 -22.208 1.00 92.56 208 GLY A O 1
ATOM 1578 N N . TRP A 1 209 ? 2.557 6.643 -22.512 1.00 92.19 209 TRP A N 1
ATOM 1579 C CA . TRP A 1 209 ? 3.901 7.173 -22.289 1.00 92.19 209 TRP A CA 1
ATOM 1580 C C . TRP A 1 209 ? 4.965 6.319 -22.985 1.00 92.19 209 TRP A C 1
ATOM 1582 O O . TRP A 1 209 ? 4.812 5.102 -23.124 1.00 92.19 209 TRP A O 1
ATOM 1592 N N . SER A 1 210 ? 6.053 6.967 -23.394 1.00 86.69 210 SER A N 1
ATOM 1593 C CA . SER A 1 210 ? 7.279 6.332 -23.878 1.00 86.69 210 SER A CA 1
ATOM 1594 C C . SER A 1 210 ? 8.489 7.156 -23.455 1.00 86.69 210 SER A C 1
ATOM 1596 O O . SER A 1 210 ? 8.476 8.376 -23.636 1.00 86.69 210 SER A O 1
ATOM 1598 N N . GLY A 1 211 ? 9.538 6.507 -22.964 1.00 75.81 211 GLY A N 1
ATOM 1599 C CA . GLY A 1 211 ? 10.787 7.177 -22.626 1.00 75.81 211 GLY A CA 1
ATOM 1600 C C . GLY A 1 211 ? 11.834 6.224 -22.065 1.00 75.81 211 GLY A C 1
ATOM 1601 O O . GLY A 1 211 ? 11.823 5.922 -20.884 1.00 75.81 211 GLY A O 1
ATOM 1602 N N . GLY A 1 212 ? 12.801 5.809 -22.880 1.00 61.38 212 GLY A N 1
ATOM 1603 C CA . GLY A 1 212 ? 13.999 5.135 -22.381 1.00 61.38 212 GLY A CA 1
ATOM 1604 C C . GLY A 1 212 ? 15.040 6.150 -21.904 1.00 61.38 212 GLY A C 1
ATOM 1605 O O . GLY A 1 212 ? 15.477 6.999 -22.681 1.00 61.38 212 GLY A O 1
ATOM 1606 N N . LEU A 1 213 ? 15.482 6.050 -20.649 1.00 51.06 213 LEU A N 1
ATOM 1607 C CA . LEU A 1 213 ? 16.747 6.641 -20.206 1.00 51.06 213 LEU A CA 1
ATOM 1608 C C . LEU A 1 213 ? 17.823 5.553 -20.225 1.00 51.06 213 LEU A C 1
ATOM 1610 O O . LEU A 1 213 ? 18.002 4.824 -19.257 1.00 51.06 213 LEU A O 1
ATOM 1614 N N . ARG A 1 214 ? 18.604 5.503 -21.303 1.00 49.16 214 ARG A N 1
ATOM 1615 C CA . ARG A 1 214 ? 20.021 5.151 -21.190 1.00 49.16 214 ARG A CA 1
ATOM 1616 C C . ARG A 1 214 ? 20.846 6.287 -21.793 1.00 49.16 214 ARG A C 1
ATOM 1618 O O . ARG A 1 214 ? 20.653 6.604 -22.967 1.00 49.16 214 ARG A O 1
ATOM 1625 N N . PRO A 1 215 ? 21.833 6.850 -21.075 1.00 42.12 215 PRO A N 1
ATOM 1626 C CA . PRO A 1 215 ? 23.109 7.109 -21.722 1.00 42.12 215 PRO A CA 1
ATOM 1627 C C . PRO A 1 215 ? 23.599 5.749 -22.226 1.00 42.12 215 PRO A C 1
ATOM 1629 O O . PRO A 1 215 ? 23.646 4.785 -21.462 1.00 42.12 215 PRO A O 1
ATOM 1632 N N . SER A 1 216 ? 23.888 5.630 -23.516 1.00 38.94 216 SER A N 1
ATOM 1633 C CA . SER A 1 216 ? 24.373 4.379 -24.086 1.00 38.94 216 SER A CA 1
ATOM 1634 C C . SER A 1 216 ? 25.604 3.881 -23.322 1.00 38.94 216 SER A C 1
ATOM 1636 O O . SER A 1 216 ? 26.686 4.438 -23.477 1.00 38.94 216 SER A O 1
ATOM 1638 N N . ALA A 1 217 ? 25.478 2.788 -22.574 1.00 43.47 217 ALA A N 1
ATOM 1639 C CA . ALA A 1 217 ? 26.608 1.901 -22.328 1.00 43.47 217 ALA A CA 1
ATOM 1640 C C . ALA A 1 217 ? 26.779 1.038 -23.588 1.00 43.47 217 ALA A C 1
ATOM 1642 O O . ALA A 1 217 ? 26.410 -0.133 -23.619 1.00 43.47 217 ALA A O 1
ATOM 1643 N N . LYS A 1 218 ? 27.218 1.666 -24.685 1.00 38.25 218 LYS A N 1
ATOM 1644 C CA . LYS A 1 218 ? 27.804 0.947 -25.815 1.00 38.25 218 LYS A CA 1
ATOM 1645 C C . LYS A 1 218 ? 29.315 0.989 -25.607 1.00 38.25 218 LYS A C 1
ATOM 1647 O O . LYS A 1 218 ? 29.891 2.050 -25.807 1.00 38.25 218 LYS A O 1
ATOM 1652 N N . ASN A 1 219 ? 29.850 -0.178 -25.240 1.00 40.50 219 ASN A N 1
ATOM 1653 C CA . ASN A 1 219 ? 31.250 -0.624 -25.239 1.00 40.50 219 ASN A CA 1
ATOM 1654 C C . ASN A 1 219 ? 32.272 0.228 -24.483 1.00 40.50 219 ASN A C 1
ATOM 1656 O O . ASN A 1 219 ? 32.679 1.286 -25.005 1.00 40.50 219 ASN A O 1
#

pLDDT: mean 95.38, std 10.24, range [38.25, 98.94]

Mean predicted aligned error: 3.79 Å

Solvent-accessible surface area (backbone atoms only — not comparable to full-atom values): 11602 Å² total; per-residue (Å²): 112,65,71,55,40,47,74,71,60,73,56,72,60,42,72,44,62,24,35,90,97,66,32,46,64,68,58,38,48,52,55,52,52,55,36,44,77,61,70,32,43,40,39,30,43,11,6,60,89,49,67,60,50,30,37,41,50,26,22,75,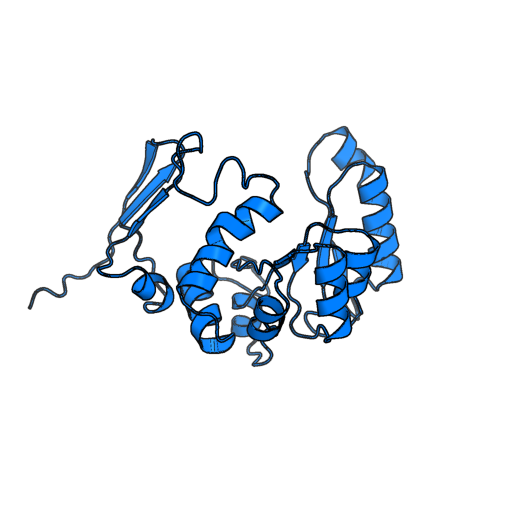70,54,18,45,30,30,25,43,34,36,39,52,50,73,67,25,52,52,32,15,50,74,44,63,26,28,44,33,36,35,53,35,33,34,55,68,64,71,52,86,65,58,35,63,48,51,61,42,47,75,70,67,38,62,48,22,49,48,34,61,65,38,90,85,46,9,81,43,85,49,57,31,39,34,31,20,42,35,32,74,72,30,64,37,51,54,68,56,38,52,42,9,53,26,36,40,43,22,45,68,72,74,34,49,85,40,35,44,58,96,51,93,90,33,49,47,61,50,70,45,60,76,63,96,48,80,57,48,52,28,62,54,51,86,56,74,53,49,35,34,34,28,55,74,69,40,79,77,46,75,54,74,82,67,82,79,89,71,131